Protein AF-A0A9E5IL00-F1 (afdb_monomer_lite)

Sequence (339 aa):
VYAMQPYGREWTTSGDLGTFPPVAPLLQLAKFFYPQDPRIGLVAGQSPEVSRLDNSVPELGLLQLLVPAELGADAKAGRRPEFPEKLPLSQYDPDRGVLYARSDRTPDALSLQFQARNDTTYPSHDHADRGAFTLSALGRSWSVPSLRETSSQYNSVITVDGVGQGYFATPARWIDVKEAADGVTATVDTKYCYDWRWMKSSFLATDDQLAREPFLEWVREPRDRLLARTPRDQWERDPSPAVRDYFEPWMAGDPRMWTAEDSWILRTPYNSVRKSFRSLAMVRGKHPFVVIADDIRKDDAERLYEWRMILPMEVEAHSIKGSDILLGPVGPKHATKGG

Secondary structure (DSSP, 8-state):
---B-TTSS-B---STTTTPPPPHHHHHHHHHH-TT-HHHHHHHHH-HHHHT--TT-S---HHHHHS-----TTGGG---PPPPTTS-SEEEETTTTEEEEES-SSTT--EEEEE------S--S--S-TTEEEEEETTEEEE---SS--SGGGSSSEEETTB-S-SS----EEEEEEEETTEEEEEEE-HHHHHEEEE-GGGG--HHHHHH-GGGGGGHHHHHHHHHHS-GGG-EE---HHHHHHHGGGTTS---BTTTTB-S-EEEE-S--SEEEEEEEEEPSSS-EEEEEEEEE--SS---EEE--PPPTTEEEEEEETTEEEEEEPPTTS-----

Structure (mmCIF, N/CA/C/O backbone):
data_AF-A0A9E5IL00-F1
#
_entry.id   AF-A0A9E5IL00-F1
#
loop_
_atom_site.group_PDB
_atom_site.id
_atom_site.type_symbol
_atom_site.label_atom_id
_atom_site.label_alt_id
_atom_site.label_comp_id
_atom_site.label_asym_id
_atom_site.label_entity_id
_atom_site.label_seq_id
_atom_site.pdbx_PDB_ins_code
_atom_site.Cartn_x
_atom_site.Cartn_y
_atom_site.Cartn_z
_atom_site.occupancy
_atom_site.B_iso_or_equiv
_atom_site.auth_seq_id
_atom_site.auth_comp_id
_atom_site.auth_asym_id
_atom_site.auth_atom_id
_atom_site.pdbx_PDB_model_num
ATOM 1 N N . VAL A 1 1 ? -13.771 7.344 0.090 1.00 51.41 1 VAL A N 1
ATOM 2 C CA . VAL A 1 1 ? -13.031 6.583 1.118 1.00 51.41 1 VAL A CA 1
ATOM 3 C C . VAL A 1 1 ? -12.708 7.491 2.305 1.00 51.41 1 VAL A C 1
ATOM 5 O O . VAL A 1 1 ? -12.177 8.574 2.081 1.00 51.41 1 VAL A O 1
ATOM 8 N N . TYR A 1 2 ? -13.066 7.096 3.535 1.00 62.06 2 TYR A N 1
ATOM 9 C CA . TYR A 1 2 ? -12.894 7.894 4.769 1.00 62.06 2 TYR A CA 1
ATOM 10 C C . TYR A 1 2 ? -11.580 7.550 5.459 1.00 62.06 2 TYR A C 1
ATOM 12 O O . TYR A 1 2 ? -11.560 6.821 6.444 1.00 62.06 2 TYR A O 1
ATOM 20 N N . ALA A 1 3 ? -10.475 8.056 4.921 1.00 65.19 3 ALA A N 1
ATOM 21 C CA . ALA A 1 3 ? -9.136 7.735 5.403 1.00 65.19 3 ALA A CA 1
ATOM 22 C C . ALA A 1 3 ? -8.709 8.603 6.601 1.00 65.19 3 ALA A C 1
ATOM 24 O O . ALA A 1 3 ? -7.628 9.189 6.613 1.00 65.19 3 ALA A O 1
ATOM 25 N N . MET A 1 4 ? -9.598 8.735 7.585 1.00 74.31 4 MET A N 1
ATOM 26 C CA . MET A 1 4 ? -9.383 9.570 8.764 1.00 74.31 4 MET A CA 1
ATOM 27 C C . MET A 1 4 ? -9.220 8.738 10.013 1.00 74.31 4 MET A C 1
ATOM 29 O O . MET A 1 4 ? -9.904 7.729 10.203 1.00 74.31 4 MET A O 1
ATOM 33 N N . GLN A 1 5 ? -8.352 9.223 10.890 1.00 77.00 5 GLN A N 1
ATOM 34 C CA . GLN A 1 5 ? -8.144 8.611 12.185 1.00 77.00 5 GLN A CA 1
ATOM 35 C C . GLN A 1 5 ? -9.391 8.738 13.071 1.00 77.00 5 GLN A C 1
ATOM 37 O O . GLN A 1 5 ? -10.107 9.742 12.999 1.00 77.00 5 GLN A O 1
ATOM 42 N N . PRO A 1 6 ? -9.691 7.736 13.921 1.00 73.56 6 PRO A N 1
ATOM 43 C CA . PRO A 1 6 ? -10.941 7.685 14.675 1.00 73.56 6 PRO A CA 1
ATOM 44 C C . PRO A 1 6 ? -11.104 8.868 15.638 1.00 73.56 6 PRO A C 1
ATOM 46 O O . PRO A 1 6 ? -12.223 9.339 15.832 1.00 73.56 6 PRO A O 1
ATOM 49 N N . TYR A 1 7 ? -9.994 9.390 16.162 1.00 72.94 7 TYR A N 1
ATOM 50 C CA . TYR A 1 7 ? -9.925 10.561 17.039 1.00 72.94 7 TYR A CA 1
ATOM 51 C C . TYR A 1 7 ? -9.898 11.909 16.290 1.00 72.94 7 TYR A C 1
ATOM 53 O O . TYR A 1 7 ? -9.918 12.964 16.931 1.00 72.94 7 TYR A O 1
ATOM 61 N N . GLY A 1 8 ? -9.920 11.878 14.953 1.00 72.25 8 GLY A N 1
ATOM 62 C CA . GLY A 1 8 ? -9.968 13.037 14.064 1.00 72.25 8 GLY A CA 1
ATOM 63 C C . GLY A 1 8 ? -8.635 13.773 13.906 1.00 72.25 8 GLY A C 1
ATOM 64 O O . GLY A 1 8 ? -7.640 13.437 14.540 1.00 72.25 8 GLY A O 1
ATOM 65 N N . ARG A 1 9 ? -8.636 14.809 13.050 1.00 67.75 9 ARG A N 1
ATOM 66 C CA . ARG A 1 9 ? -7.515 15.738 12.764 1.00 67.75 9 ARG A CA 1
ATOM 67 C C . ARG A 1 9 ? -6.276 15.137 12.102 1.00 67.75 9 ARG A C 1
ATOM 69 O O . ARG A 1 9 ? -5.432 15.890 11.627 1.00 67.75 9 ARG A O 1
ATOM 76 N N . GLU A 1 10 ? -6.191 13.820 12.020 1.00 74.00 10 GLU A N 1
ATOM 77 C CA . GLU A 1 10 ? -5.145 13.115 11.296 1.00 74.00 10 GLU A CA 1
ATOM 78 C C . GLU A 1 10 ? -5.737 12.360 10.110 1.00 74.00 10 GLU A C 1
ATOM 80 O O . GLU A 1 10 ? -6.785 11.709 10.197 1.00 74.00 10 GLU A O 1
ATOM 85 N N . TRP A 1 11 ? -5.041 12.478 8.984 1.00 75.00 11 TRP A N 1
ATOM 86 C CA . TRP A 1 11 ? -5.366 11.801 7.743 1.00 75.00 11 TRP A CA 1
ATOM 87 C C . TRP A 1 11 ? -4.363 10.689 7.491 1.00 75.00 11 TRP A C 1
ATOM 89 O O . TRP A 1 11 ? -3.204 10.766 7.901 1.00 75.00 11 TRP A O 1
ATOM 99 N N . THR A 1 12 ? -4.794 9.643 6.802 1.00 73.00 12 THR A N 1
ATOM 100 C CA . THR A 1 12 ? -3.911 8.536 6.455 1.00 73.00 12 THR A CA 1
ATOM 101 C C . THR A 1 12 ? -4.117 8.144 5.011 1.00 73.00 12 THR A C 1
ATOM 103 O O . THR A 1 12 ? -5.031 7.402 4.664 1.00 73.00 12 THR A O 1
ATOM 106 N N . THR A 1 13 ? -3.246 8.644 4.142 1.00 70.88 13 THR A N 1
ATOM 107 C CA . THR A 1 13 ? -3.098 8.113 2.794 1.00 70.88 13 THR A CA 1
ATOM 108 C C . THR A 1 13 ? -1.739 7.445 2.656 1.00 70.88 13 THR A C 1
ATOM 110 O O . THR A 1 13 ? -0.738 7.866 3.223 1.00 70.88 13 THR A O 1
ATOM 113 N N . SER A 1 14 ? -1.709 6.366 1.893 1.00 68.31 14 SER A N 1
ATOM 114 C CA . SER A 1 14 ? -0.476 5.889 1.283 1.00 68.31 14 SER A CA 1
ATOM 115 C C . SER A 1 14 ? -0.103 6.743 0.084 1.00 68.31 14 SER A C 1
ATOM 117 O O . SER A 1 14 ? -0.967 7.402 -0.511 1.00 68.31 14 SER A O 1
ATOM 119 N N . GLY A 1 15 ? 1.180 6.712 -0.269 1.00 71.38 15 GLY A N 1
ATOM 120 C CA . GLY A 1 15 ? 1.762 7.473 -1.369 1.00 71.38 15 GLY A CA 1
ATOM 121 C C . GLY A 1 15 ? 2.460 8.757 -0.920 1.00 71.38 15 GLY A C 1
ATOM 122 O O . GLY A 1 15 ? 2.570 9.054 0.270 1.00 71.38 15 GLY A O 1
ATOM 123 N N . ASP A 1 16 ? 2.939 9.545 -1.883 1.00 68.31 16 ASP A N 1
ATOM 124 C CA . ASP A 1 16 ? 3.846 10.686 -1.628 1.00 68.31 16 ASP A CA 1
ATOM 125 C C . ASP A 1 16 ? 3.249 11.819 -0.785 1.00 68.31 16 ASP A C 1
ATOM 127 O O . ASP A 1 16 ? 3.976 12.668 -0.252 1.00 68.31 16 ASP A O 1
ATOM 131 N N . LEU A 1 17 ? 1.923 11.834 -0.653 1.00 60.50 17 LEU A N 1
ATOM 132 C CA . LEU A 1 17 ? 1.200 12.801 0.162 1.00 60.50 17 LEU A CA 1
ATOM 133 C C . LEU A 1 17 ? 0.911 12.301 1.592 1.00 60.50 17 LEU A C 1
ATOM 135 O O . LEU A 1 17 ? 0.395 13.070 2.392 1.00 60.50 17 LEU A O 1
ATOM 139 N N . GLY A 1 18 ? 1.259 11.062 1.955 1.00 63.72 18 GLY A N 1
ATOM 140 C CA . GLY A 1 18 ? 1.251 10.568 3.342 1.00 63.72 18 GLY A CA 1
ATOM 141 C C . GLY A 1 18 ? 0.034 10.983 4.191 1.00 63.72 18 GLY A C 1
ATOM 142 O O . GLY A 1 18 ? -1.078 10.499 4.026 1.00 63.72 18 GLY A O 1
ATOM 143 N N . THR A 1 19 ? 0.220 11.891 5.146 1.00 64.25 19 THR A N 1
ATOM 144 C CA . THR A 1 19 ? -0.838 12.330 6.076 1.00 64.25 19 THR A CA 1
ATOM 145 C C . THR A 1 19 ? -1.521 13.645 5.676 1.00 64.25 19 THR A C 1
ATOM 147 O O . THR A 1 19 ? -2.214 14.246 6.498 1.00 64.25 19 THR A O 1
ATOM 150 N N . PHE A 1 20 ? -1.364 14.119 4.432 1.00 69.44 20 PHE A N 1
ATOM 151 C CA . PHE A 1 20 ? -2.004 15.362 3.989 1.00 69.44 20 PHE A CA 1
ATOM 152 C C . PHE A 1 20 ? -3.520 15.169 3.794 1.00 69.44 20 PHE A C 1
ATOM 154 O O . PHE A 1 20 ? -3.934 14.342 2.975 1.00 69.44 20 PHE A O 1
ATOM 161 N N . PRO A 1 21 ? -4.366 15.932 4.511 1.00 70.88 21 PRO A N 1
ATOM 162 C CA . PRO A 1 21 ? -5.808 15.896 4.313 1.00 70.88 21 PRO A CA 1
ATOM 163 C C . PRO A 1 21 ? -6.194 16.554 2.976 1.00 70.88 21 PRO A C 1
ATOM 165 O O . PRO A 1 21 ? -5.437 17.366 2.437 1.00 70.88 21 PRO A O 1
ATOM 168 N N . PRO A 1 22 ? -7.401 16.277 2.450 1.00 76.50 22 PRO A N 1
ATOM 169 C CA . PRO A 1 22 ? -7.956 17.051 1.349 1.00 76.50 22 PRO A CA 1
ATOM 170 C C . PRO A 1 22 ? -7.966 18.550 1.677 1.00 76.50 22 PRO A C 1
ATOM 172 O O . PRO A 1 22 ? -8.421 18.962 2.749 1.00 76.50 22 PRO A O 1
ATOM 175 N N . VAL A 1 23 ? -7.496 19.366 0.735 1.00 77.81 23 VAL A N 1
ATOM 176 C CA . VAL A 1 23 ? -7.478 20.828 0.876 1.00 77.81 23 VAL A CA 1
ATOM 177 C C . VAL A 1 23 ? -8.898 21.402 0.900 1.00 77.81 23 VAL A C 1
ATOM 179 O O . VAL A 1 23 ? -9.812 20.868 0.262 1.00 77.81 23 VAL A O 1
ATOM 182 N N . ALA A 1 24 ? -9.086 22.524 1.600 1.00 76.19 24 ALA A N 1
ATOM 183 C CA . ALA A 1 24 ? -10.395 23.157 1.774 1.00 76.19 24 ALA A CA 1
ATOM 184 C C . ALA A 1 24 ? -11.173 23.403 0.458 1.00 76.19 24 ALA A C 1
ATOM 186 O O . ALA A 1 24 ? -12.362 23.081 0.433 1.00 76.19 24 ALA A O 1
ATOM 187 N N . PRO A 1 25 ? -10.563 23.870 -0.657 1.00 78.38 25 PRO A N 1
ATOM 188 C CA . PRO A 1 25 ? -11.288 24.044 -1.921 1.00 78.38 25 PRO A CA 1
ATOM 189 C C . PRO A 1 25 ? -11.890 22.746 -2.479 1.00 78.38 25 PRO A C 1
ATOM 191 O O . PRO A 1 25 ? -13.009 22.749 -2.988 1.00 78.38 25 PRO A O 1
ATOM 194 N N . LEU A 1 26 ? -11.180 21.619 -2.351 1.00 81.31 26 LEU A N 1
ATOM 195 C CA . LEU A 1 26 ? -11.676 20.320 -2.811 1.00 81.31 26 LEU A CA 1
ATOM 196 C C . LEU A 1 26 ? -12.864 19.855 -1.960 1.00 81.31 26 LEU A C 1
ATOM 198 O O . LEU A 1 26 ? -13.850 19.343 -2.488 1.00 81.31 26 LEU A O 1
ATOM 202 N N . LEU A 1 27 ? -12.793 20.076 -0.646 1.00 81.38 27 LEU A N 1
ATOM 203 C CA . LEU A 1 27 ? -13.891 19.776 0.274 1.00 81.38 27 LEU A CA 1
ATOM 204 C C . LEU A 1 27 ? -15.106 20.673 0.033 1.00 81.38 27 LEU A C 1
ATOM 206 O O . LEU A 1 27 ? -16.234 20.194 0.122 1.00 81.38 27 LEU A O 1
ATOM 210 N N . GLN A 1 28 ? -14.889 21.939 -0.325 1.00 79.12 28 GLN A N 1
ATOM 211 C CA . GLN A 1 28 ? -15.951 22.874 -0.690 1.00 79.12 28 GLN A CA 1
ATOM 212 C C . GLN A 1 28 ? -16.687 22.420 -1.951 1.00 79.12 28 GLN A C 1
ATOM 214 O O . GLN A 1 28 ? -17.913 22.333 -1.943 1.00 79.12 28 GLN A O 1
ATOM 219 N N . LEU A 1 29 ? -15.945 22.051 -3.002 1.00 85.00 29 LEU A N 1
ATOM 220 C CA . LEU A 1 29 ? -16.514 21.479 -4.224 1.00 85.00 29 LEU A CA 1
ATOM 221 C C . LEU A 1 29 ? -17.317 20.211 -3.918 1.00 85.00 29 LEU A C 1
ATOM 223 O O . LEU A 1 29 ? -18.471 20.093 -4.328 1.00 85.00 29 LEU A O 1
ATOM 227 N N . ALA A 1 30 ? -16.740 19.285 -3.149 1.00 86.69 30 ALA A N 1
ATOM 228 C CA . ALA A 1 30 ? -17.426 18.060 -2.755 1.00 86.69 30 ALA A CA 1
ATOM 229 C C . ALA A 1 30 ? -18.726 18.365 -1.992 1.00 86.69 30 ALA A C 1
ATOM 231 O O . ALA A 1 30 ? -19.767 17.780 -2.284 1.00 86.69 30 ALA A O 1
ATOM 232 N N . LYS A 1 31 ? -18.695 19.315 -1.051 1.00 83.00 31 LYS A N 1
ATOM 233 C CA . LYS A 1 31 ? -19.867 19.711 -0.262 1.00 83.00 31 LYS A CA 1
ATOM 234 C C . LYS A 1 31 ? -20.925 20.428 -1.100 1.00 83.00 31 LYS A C 1
ATOM 236 O O . LYS A 1 31 ? -22.106 20.255 -0.829 1.00 83.00 31 LYS A O 1
ATOM 241 N N . PHE A 1 32 ? -20.531 21.184 -2.119 1.00 86.00 32 PHE A N 1
ATOM 242 C CA . PHE A 1 32 ? -21.462 21.835 -3.037 1.00 86.00 32 PHE A CA 1
ATOM 243 C C . PHE A 1 32 ? -22.230 20.831 -3.900 1.00 86.00 32 PHE A C 1
ATOM 245 O O . PHE A 1 32 ? -23.452 20.910 -3.991 1.00 86.00 32 PHE A O 1
ATOM 252 N N . PHE A 1 33 ? -21.532 19.864 -4.504 1.00 89.12 33 PHE A N 1
ATOM 253 C CA . PHE A 1 33 ? -22.171 18.855 -5.358 1.00 89.12 33 PHE A CA 1
ATOM 254 C C . PHE A 1 33 ? -22.916 17.778 -4.561 1.00 89.12 33 PHE A C 1
ATOM 256 O O . PHE A 1 33 ? -23.906 17.230 -5.041 1.00 89.12 33 PHE A O 1
ATOM 263 N N . TYR A 1 34 ? -22.472 17.491 -3.336 1.00 87.88 34 TYR A N 1
ATOM 264 C CA . TYR A 1 34 ? -23.020 16.423 -2.498 1.00 87.88 34 TYR A CA 1
ATOM 265 C C . TYR A 1 34 ? -23.297 16.908 -1.062 1.00 87.88 34 TYR A C 1
ATOM 267 O O . TYR A 1 34 ? -22.744 16.380 -0.090 1.00 87.88 34 TYR A O 1
ATOM 275 N N . PRO A 1 35 ? -24.179 17.908 -0.881 1.00 84.25 35 PRO A N 1
ATOM 276 C CA . PRO A 1 35 ? -24.361 18.588 0.403 1.00 84.25 35 PRO A CA 1
ATOM 277 C C . PRO A 1 35 ? -24.896 17.677 1.506 1.00 84.25 35 PRO A C 1
ATOM 279 O O . PRO A 1 35 ? -24.581 17.885 2.679 1.00 84.25 35 PRO A O 1
ATOM 282 N N . GLN A 1 36 ? -25.660 16.651 1.134 1.00 84.62 36 GLN A N 1
ATOM 283 C CA . GLN A 1 36 ? -26.305 15.723 2.062 1.00 84.62 36 GLN A CA 1
ATOM 284 C C . GLN A 1 36 ? -25.526 14.424 2.270 1.00 84.62 36 GLN A C 1
ATOM 286 O O . GLN A 1 36 ? -25.995 13.546 2.992 1.00 84.62 36 GLN A O 1
ATOM 291 N N . ASP A 1 37 ? -24.354 14.271 1.649 1.00 84.88 37 ASP A N 1
ATOM 292 C CA . ASP A 1 37 ? -23.572 13.057 1.830 1.00 84.88 37 ASP A CA 1
ATOM 293 C C . ASP A 1 37 ? -22.876 13.078 3.211 1.00 84.88 37 ASP A C 1
ATOM 295 O O . ASP A 1 37 ? -21.950 13.878 3.419 1.00 84.88 37 ASP A O 1
ATOM 299 N N . PRO A 1 38 ? -23.274 12.212 4.172 1.00 80.25 38 PRO A N 1
ATOM 300 C CA . PRO A 1 38 ? -22.709 12.201 5.529 1.00 80.25 38 PRO A CA 1
ATOM 301 C C . PRO A 1 38 ? -21.199 11.945 5.537 1.00 80.25 38 PRO A C 1
ATOM 303 O O . PRO A 1 38 ? -20.491 12.303 6.470 1.00 80.25 38 PRO A O 1
ATOM 306 N N . ARG A 1 39 ? -20.703 11.352 4.461 1.00 81.19 39 ARG A N 1
ATOM 307 C CA . ARG A 1 39 ? -19.311 11.017 4.197 1.00 81.19 39 ARG A CA 1
ATOM 308 C C . ARG A 1 39 ? -18.455 12.256 3.971 1.00 81.19 39 ARG A C 1
ATOM 310 O O . ARG A 1 39 ? -17.376 12.390 4.540 1.00 81.19 39 ARG A O 1
ATOM 317 N N . ILE A 1 40 ? -18.964 13.175 3.157 1.00 82.38 40 ILE A N 1
ATOM 318 C CA . ILE A 1 40 ? -18.317 14.456 2.875 1.00 82.38 40 ILE A CA 1
ATOM 319 C C . ILE A 1 40 ? -18.438 15.365 4.093 1.00 82.38 40 ILE A C 1
ATOM 321 O O . ILE A 1 40 ? -17.467 16.026 4.447 1.00 82.38 40 ILE A O 1
ATOM 325 N N . GLY A 1 41 ? -19.585 15.333 4.784 1.00 78.94 41 GLY A N 1
ATOM 326 C CA . GLY A 1 41 ? -19.752 16.001 6.077 1.00 78.94 41 GLY A CA 1
ATOM 327 C C . GLY A 1 41 ? -18.712 15.553 7.107 1.00 78.94 41 GLY A C 1
ATOM 328 O O . GLY A 1 41 ? -18.040 16.397 7.691 1.00 78.94 41 GLY A O 1
ATOM 329 N N . LEU A 1 42 ? -18.518 14.239 7.261 1.00 79.69 42 LEU A N 1
ATOM 330 C CA . LEU A 1 42 ? -17.519 13.664 8.161 1.00 79.69 42 LEU A CA 1
ATOM 331 C C . LEU A 1 42 ? -16.102 14.148 7.815 1.00 79.69 42 LEU A C 1
ATOM 333 O O . LEU A 1 42 ? -15.411 14.667 8.689 1.00 79.69 42 LEU A O 1
ATOM 337 N N . VAL A 1 43 ? -15.684 14.028 6.548 1.00 80.81 43 VAL A N 1
ATOM 338 C CA . VAL A 1 43 ? -14.340 14.449 6.103 1.00 80.81 43 VAL A CA 1
ATOM 339 C C . VAL A 1 43 ? -14.118 15.949 6.282 1.00 80.81 43 VAL A C 1
ATOM 341 O O . VAL A 1 43 ? -13.087 16.359 6.811 1.00 80.81 43 VAL A O 1
ATOM 344 N N . ALA A 1 44 ? -15.081 16.776 5.875 1.00 78.00 44 ALA A N 1
ATOM 345 C CA . ALA A 1 44 ? -14.982 18.222 6.029 1.00 78.00 44 ALA A CA 1
ATOM 346 C C . ALA A 1 44 ? -14.946 18.637 7.506 1.00 78.00 44 ALA A C 1
ATOM 348 O O . ALA A 1 44 ? -14.146 19.490 7.878 1.00 78.00 44 ALA A O 1
ATOM 349 N N . GLY A 1 45 ? -15.761 17.998 8.352 1.00 74.50 45 GLY A N 1
ATOM 350 C CA . GLY A 1 45 ? -15.840 18.270 9.788 1.00 74.50 45 GLY A CA 1
ATOM 351 C C . GLY A 1 45 ? -14.553 17.963 10.558 1.00 74.50 45 GLY A C 1
ATOM 352 O O . GLY A 1 45 ? -14.294 18.573 11.590 1.00 74.50 45 GLY A O 1
ATOM 353 N N . GLN A 1 46 ? -13.738 17.033 10.061 1.00 73.94 46 GLN A N 1
ATOM 354 C CA . GLN A 1 46 ? -12.488 16.617 10.702 1.00 73.94 46 GLN A CA 1
ATOM 355 C C . GLN A 1 46 ? -11.229 17.205 10.056 1.00 73.94 46 GLN A C 1
ATOM 357 O O . GLN A 1 46 ? -10.138 17.020 10.598 1.00 73.94 46 GLN A O 1
ATOM 362 N N . SER A 1 47 ? -11.354 17.900 8.922 1.00 75.56 47 SER A N 1
ATOM 363 C CA . SER A 1 47 ? -10.203 18.470 8.228 1.00 75.56 47 SER A CA 1
ATOM 364 C C . SER A 1 47 ? -9.577 19.608 9.053 1.00 75.56 47 SER A C 1
ATOM 366 O O . SER A 1 47 ? -10.259 20.595 9.362 1.00 75.56 47 SER A O 1
ATOM 368 N N . PRO A 1 48 ? -8.273 19.524 9.390 1.00 70.38 48 PRO A N 1
ATOM 369 C CA . PRO A 1 48 ? -7.549 20.623 10.026 1.00 70.38 48 PRO A CA 1
ATOM 370 C C . PRO A 1 48 ? -7.604 21.910 9.200 1.00 70.38 48 PRO A C 1
ATOM 372 O O . PRO A 1 48 ? -7.700 22.993 9.768 1.00 70.38 48 PRO A O 1
ATOM 375 N N . GLU A 1 49 ? -7.606 21.789 7.870 1.00 71.12 49 GLU A N 1
ATOM 376 C CA . GLU A 1 49 ? -7.696 22.927 6.952 1.00 71.12 49 GLU A CA 1
ATOM 377 C C . GLU A 1 49 ? -9.033 23.655 7.093 1.00 71.12 49 GLU A C 1
ATOM 379 O O . GLU A 1 49 ? -9.057 24.877 7.161 1.00 71.12 49 GLU A O 1
ATOM 384 N N . VAL A 1 50 ? -10.141 22.917 7.234 1.00 70.25 50 VAL A N 1
ATOM 385 C CA . VAL A 1 50 ? -11.471 23.505 7.471 1.00 70.25 50 VAL A CA 1
ATOM 386 C C . VAL A 1 50 ? -11.558 24.146 8.856 1.00 70.25 50 VAL A C 1
ATOM 388 O O . VAL A 1 50 ? -12.145 25.212 9.003 1.00 70.25 50 VAL A O 1
ATOM 391 N N . SER A 1 51 ? -10.933 23.537 9.866 1.00 63.44 51 SER A N 1
ATOM 392 C CA . SER A 1 51 ? -10.908 24.076 11.236 1.00 63.44 51 SER A CA 1
ATOM 393 C C . SER A 1 51 ? -10.108 25.383 11.348 1.00 63.44 51 SER A C 1
ATOM 395 O O . SER A 1 51 ? -10.331 26.159 12.273 1.00 63.44 51 SER A O 1
ATOM 397 N N . ARG A 1 52 ? -9.175 25.621 10.415 1.00 62.50 52 ARG A N 1
ATOM 398 C CA . ARG A 1 52 ? -8.359 26.842 10.304 1.00 62.50 52 ARG A CA 1
ATOM 399 C C . ARG A 1 52 ? -9.011 27.946 9.474 1.00 62.50 52 ARG A C 1
ATOM 401 O O . ARG A 1 52 ? -8.478 29.053 9.453 1.00 62.50 52 ARG A O 1
ATOM 408 N N . LEU A 1 53 ? -10.137 27.672 8.810 1.00 62.94 53 LEU A N 1
ATOM 409 C CA . LEU A 1 53 ? -10.945 28.694 8.144 1.00 62.94 53 LEU A CA 1
ATOM 410 C C . LEU A 1 53 ? -11.654 29.540 9.211 1.00 62.94 53 LEU A C 1
ATOM 412 O O . LEU A 1 53 ? -12.860 29.420 9.441 1.00 62.94 53 LEU A O 1
ATOM 416 N N . ASP A 1 54 ? -10.894 30.391 9.896 1.00 52.50 54 ASP A N 1
ATOM 417 C CA . ASP A 1 54 ? -11.478 31.564 10.529 1.00 52.50 54 ASP A CA 1
ATOM 418 C C . ASP A 1 54 ? -12.071 32.448 9.419 1.00 52.50 54 ASP A C 1
ATOM 420 O O . ASP A 1 54 ? -11.632 32.395 8.265 1.00 52.50 54 ASP A O 1
ATOM 424 N N . ASN A 1 55 ? -13.074 33.266 9.732 1.00 47.84 55 ASN A N 1
ATOM 425 C CA . ASN A 1 55 ? -13.775 34.128 8.765 1.00 47.84 55 ASN A CA 1
ATOM 426 C C . ASN A 1 55 ? -12.870 35.246 8.170 1.00 47.84 55 ASN A C 1
ATOM 428 O O . ASN A 1 55 ? -13.370 36.259 7.683 1.00 47.84 55 ASN A O 1
ATOM 432 N N . SER A 1 56 ? -11.546 35.091 8.232 1.00 43.97 56 SER A N 1
ATOM 433 C CA . SER A 1 56 ? -10.513 36.072 7.916 1.00 43.97 56 SER A CA 1
ATOM 434 C C . SER A 1 56 ? -9.398 35.513 7.018 1.00 43.97 56 SER A C 1
ATOM 436 O O . SER A 1 56 ? -8.240 35.892 7.186 1.00 43.97 56 SER A O 1
ATOM 438 N N . VAL A 1 57 ? -9.698 34.611 6.076 1.00 49.06 57 VAL A N 1
ATOM 439 C CA . VAL A 1 57 ? -8.727 34.259 5.022 1.00 49.06 57 VAL A CA 1
ATOM 440 C C . VAL A 1 57 ? -8.733 35.383 3.971 1.00 49.06 57 VAL A C 1
ATOM 442 O O . VAL A 1 57 ? -9.761 35.565 3.317 1.00 49.06 57 VAL A O 1
ATOM 445 N N . PRO A 1 58 ? -7.642 36.156 3.782 1.00 43.44 58 PRO A N 1
ATOM 446 C CA . PRO A 1 58 ? -7.634 37.309 2.871 1.00 43.44 58 PRO A CA 1
ATOM 447 C C . PRO A 1 58 ? -7.634 36.925 1.386 1.00 43.44 58 PRO A C 1
ATOM 449 O O . PRO A 1 58 ? -7.808 37.783 0.528 1.00 43.44 58 PRO A O 1
ATOM 452 N N . GLU A 1 59 ? -7.454 35.644 1.070 1.00 48.84 59 GLU A N 1
ATOM 453 C CA . GLU A 1 59 ? -7.377 35.138 -0.298 1.00 48.84 59 GLU A CA 1
ATOM 454 C C . GLU A 1 59 ? -8.349 33.971 -0.467 1.00 48.84 59 GLU A C 1
ATOM 456 O O . GLU A 1 59 ? -7.961 32.808 -0.576 1.00 48.84 59 GLU A O 1
ATOM 461 N N . LEU A 1 60 ? -9.650 34.279 -0.474 1.00 55.97 60 LEU A N 1
ATOM 462 C CA . LEU A 1 60 ? -10.617 33.351 -1.047 1.00 55.97 60 LEU A CA 1
ATOM 463 C C . LEU A 1 60 ? -10.253 33.170 -2.523 1.00 55.97 60 LEU A C 1
ATOM 465 O O . LEU A 1 60 ? -10.424 34.085 -3.331 1.00 55.97 60 LEU A O 1
ATOM 469 N N . GLY A 1 61 ? -9.729 31.999 -2.884 1.00 63.06 61 GLY A N 1
ATOM 470 C CA . GLY A 1 61 ? -9.506 31.665 -4.288 1.00 63.06 61 GLY A CA 1
ATOM 471 C C . GLY A 1 61 ? -10.821 31.790 -5.066 1.00 63.06 61 GLY A C 1
ATOM 472 O O . GLY A 1 61 ? -11.888 31.511 -4.521 1.00 63.06 61 GLY A O 1
ATOM 473 N N . LEU A 1 62 ? -10.767 32.179 -6.345 1.00 64.56 62 LEU A N 1
ATOM 474 C CA . LEU A 1 62 ? -11.951 32.407 -7.195 1.00 64.56 62 LEU A CA 1
ATOM 475 C C . LEU A 1 62 ? -12.992 31.270 -7.111 1.00 64.56 62 LEU A C 1
ATOM 477 O O . LEU A 1 62 ? -14.195 31.513 -7.087 1.00 64.56 62 LEU A O 1
ATOM 481 N N . LEU A 1 63 ? -12.526 30.025 -6.996 1.00 65.00 63 LEU A N 1
ATOM 482 C CA . LEU A 1 63 ? -13.359 28.836 -6.798 1.00 65.00 63 LEU A CA 1
ATOM 483 C C . LEU A 1 63 ? -14.254 28.906 -5.549 1.00 65.00 63 LEU A C 1
ATOM 485 O O . LEU A 1 63 ? -15.402 28.480 -5.601 1.00 65.00 63 LEU A O 1
ATOM 489 N N . GLN A 1 64 ? -13.761 29.466 -4.446 1.00 65.56 64 GLN A N 1
ATOM 490 C CA . GLN A 1 64 ? -14.503 29.568 -3.188 1.00 65.56 64 GLN A CA 1
ATOM 491 C C . GLN A 1 64 ? -15.602 30.636 -3.251 1.00 65.56 64 GLN A C 1
ATOM 493 O O . GLN A 1 64 ? -16.621 30.496 -2.578 1.00 65.56 64 GLN A O 1
ATOM 498 N N . LEU A 1 65 ? -15.413 31.668 -4.085 1.00 65.75 65 LEU A N 1
ATOM 499 C CA . LEU A 1 65 ? -16.411 32.706 -4.365 1.00 65.75 65 LEU A CA 1
ATOM 500 C C . LEU A 1 65 ? -17.518 32.206 -5.301 1.00 65.75 65 LEU A C 1
ATOM 502 O O . LEU A 1 65 ? -18.675 32.587 -5.147 1.00 65.75 65 LEU A O 1
ATOM 506 N N . LEU A 1 66 ? -17.168 31.359 -6.272 1.00 71.00 66 LEU A N 1
ATOM 507 C CA . LEU A 1 66 ? -18.113 30.829 -7.260 1.00 71.00 66 LEU A CA 1
ATOM 508 C C . LEU A 1 66 ? -18.917 29.631 -6.743 1.00 71.00 66 LEU A C 1
ATOM 510 O O . LEU A 1 66 ? -20.010 29.370 -7.241 1.00 71.00 66 LEU A O 1
ATOM 514 N N . VAL A 1 67 ? -18.387 28.903 -5.758 1.00 76.69 67 VAL A N 1
ATOM 515 C CA . VAL A 1 67 ? -18.974 27.658 -5.251 1.00 76.69 67 VAL A CA 1
ATOM 516 C C . VAL A 1 67 ? -19.177 27.747 -3.733 1.00 76.69 67 VAL A C 1
ATOM 518 O O . VAL A 1 67 ? -18.436 27.125 -2.968 1.00 76.69 67 VAL A O 1
ATOM 521 N N . PRO A 1 68 ? -20.150 28.537 -3.244 1.00 69.75 68 PRO A N 1
ATOM 522 C CA . PRO A 1 68 ? -20.383 28.669 -1.812 1.00 69.75 68 PRO A CA 1
ATOM 523 C C . PRO A 1 68 ? -20.940 27.357 -1.246 1.00 69.75 68 PRO A C 1
ATOM 525 O O . PRO A 1 68 ? -21.982 26.869 -1.680 1.00 69.75 68 PRO A O 1
ATOM 528 N N . ALA A 1 69 ? -20.257 26.792 -0.253 1.00 72.81 69 ALA A N 1
ATOM 529 C CA . ALA A 1 69 ? -20.741 25.644 0.502 1.00 72.81 69 ALA A CA 1
ATOM 530 C C . ALA A 1 69 ? -20.387 25.825 1.976 1.00 72.81 69 ALA A C 1
ATOM 532 O O . ALA A 1 69 ? -19.281 26.254 2.309 1.00 72.81 69 ALA A O 1
ATOM 533 N N . GLU A 1 70 ? -21.324 25.497 2.863 1.00 69.94 70 GLU A N 1
ATOM 534 C CA . GLU A 1 70 ? -21.085 25.575 4.298 1.00 69.94 70 GLU A CA 1
ATOM 535 C C . GLU A 1 70 ? -20.123 24.460 4.726 1.00 69.94 70 GLU A C 1
ATOM 537 O O . GLU A 1 70 ? -20.472 23.276 4.792 1.00 69.94 70 GLU A O 1
ATOM 542 N N . LEU A 1 71 ? -18.882 24.856 5.000 1.00 67.88 71 LEU A N 1
ATOM 543 C CA . LEU A 1 71 ? -17.875 24.004 5.605 1.00 67.88 71 LEU A CA 1
ATOM 544 C C . LEU A 1 71 ? -17.955 24.156 7.130 1.00 67.88 71 LEU A C 1
ATOM 546 O O . LEU A 1 71 ? -17.448 25.115 7.702 1.00 67.88 71 LEU A O 1
ATOM 550 N N . GLY A 1 72 ? -18.580 23.182 7.793 1.00 56.44 72 GLY A N 1
ATOM 551 C CA . GLY A 1 72 ? -18.276 22.894 9.193 1.00 56.44 72 GLY A CA 1
ATOM 552 C C . GLY A 1 72 ? -18.952 23.750 10.269 1.00 56.44 72 GLY A C 1
ATOM 553 O O . GLY A 1 72 ? -18.255 24.222 11.167 1.00 56.44 72 GLY A O 1
ATOM 554 N N . ALA A 1 73 ? -20.289 23.803 10.308 1.00 57.38 73 ALA A N 1
ATOM 555 C CA . ALA A 1 73 ? -20.988 24.074 11.575 1.00 57.38 73 ALA A CA 1
ATOM 556 C C . ALA A 1 73 ? -20.459 23.161 12.712 1.00 57.38 73 ALA A C 1
ATOM 558 O O . ALA A 1 73 ? -20.249 23.613 13.835 1.00 57.38 73 ALA A O 1
ATOM 559 N N . ASP A 1 74 ? -20.123 21.907 12.380 1.00 51.59 74 ASP A N 1
ATOM 560 C CA . ASP A 1 74 ? -19.561 20.923 13.314 1.00 51.59 74 ASP A CA 1
ATOM 561 C C . ASP A 1 74 ? -18.042 21.073 13.558 1.00 51.59 74 ASP A C 1
ATOM 563 O O . ASP A 1 74 ? -17.569 20.793 14.659 1.00 51.59 74 ASP A O 1
ATOM 567 N N . ALA A 1 75 ? -17.267 21.550 12.570 1.00 53.44 75 ALA A N 1
ATOM 568 C CA . ALA A 1 75 ? -15.804 21.698 12.676 1.00 53.44 75 ALA A CA 1
ATOM 569 C C . ALA A 1 75 ? -15.399 22.820 13.648 1.00 53.44 75 ALA A C 1
ATOM 571 O O . ALA A 1 75 ? -14.428 22.697 14.397 1.00 53.44 75 ALA A O 1
ATOM 572 N N . LYS A 1 76 ? -16.180 23.910 13.674 1.00 52.41 76 LYS A N 1
ATOM 573 C CA . LYS A 1 76 ? -15.918 25.099 14.503 1.00 52.41 76 LYS A CA 1
ATOM 574 C C . LYS A 1 76 ? -16.118 24.857 16.007 1.00 52.41 76 LYS A C 1
ATOM 576 O O . LYS A 1 76 ? -15.622 25.631 16.818 1.00 52.41 76 LYS A O 1
ATOM 581 N N . ALA A 1 77 ? -16.801 23.780 16.403 1.00 50.44 77 ALA A N 1
ATOM 582 C CA . ALA A 1 77 ? -17.156 23.519 17.800 1.00 50.44 77 ALA A CA 1
ATOM 583 C C . ALA A 1 77 ? -16.059 22.818 18.628 1.00 50.44 77 ALA A C 1
ATOM 585 O O . ALA A 1 77 ? -16.279 22.534 19.805 1.00 50.44 77 ALA A O 1
ATOM 586 N N . GLY A 1 78 ? -14.909 22.463 18.036 1.00 53.47 78 GLY A N 1
ATOM 587 C CA . GLY A 1 78 ? -13.825 21.754 18.736 1.00 53.47 78 GLY A CA 1
ATOM 588 C C . GLY A 1 78 ? -14.195 20.353 19.255 1.00 53.47 78 GLY A C 1
ATOM 589 O O . GLY A 1 78 ? -13.371 19.700 19.898 1.00 53.47 78 GLY A O 1
ATOM 590 N N . ARG A 1 79 ? -15.414 19.874 18.974 1.00 56.97 79 ARG A N 1
ATOM 591 C CA . ARG A 1 79 ? -15.894 18.533 19.316 1.00 56.97 79 ARG A CA 1
ATOM 592 C C . ARG A 1 79 ? -15.219 17.511 18.407 1.00 56.97 79 ARG A C 1
ATOM 594 O O . ARG A 1 79 ? -15.067 17.757 17.216 1.00 56.97 79 ARG A O 1
ATOM 601 N N . ARG A 1 80 ? -14.835 16.355 18.957 1.00 62.38 80 ARG A N 1
ATOM 602 C CA . ARG A 1 80 ? -14.483 15.183 18.141 1.00 62.38 80 ARG A CA 1
ATOM 603 C C . ARG A 1 80 ? -15.785 14.707 17.483 1.00 62.38 80 ARG A C 1
ATOM 605 O O . ARG A 1 80 ? -16.675 14.300 18.228 1.00 62.38 80 ARG A O 1
ATOM 612 N N . PRO A 1 81 ? -15.960 14.816 16.155 1.00 59.53 81 PRO A N 1
ATOM 613 C CA . PRO A 1 81 ? -17.224 14.439 15.542 1.00 59.53 81 PRO A CA 1
ATOM 614 C C . PRO A 1 81 ? -17.388 12.922 15.624 1.00 59.53 81 PRO A C 1
ATOM 616 O O . PRO A 1 81 ? -16.466 12.166 15.306 1.00 59.53 81 PRO A O 1
ATOM 619 N N . GLU A 1 82 ? -18.557 12.492 16.089 1.00 69.69 82 GLU A N 1
ATOM 620 C CA . GLU A 1 82 ? -18.916 11.081 16.178 1.00 69.69 82 GLU A CA 1
ATOM 621 C C . GLU A 1 82 ? -18.993 10.467 14.778 1.00 69.69 82 GLU A C 1
ATOM 623 O O . GLU A 1 82 ? -19.384 11.122 13.806 1.00 69.69 82 GLU A O 1
ATOM 628 N N . PHE A 1 83 ? -18.609 9.195 14.655 1.00 80.69 83 PHE A N 1
ATOM 629 C CA . PHE A 1 83 ? -18.754 8.499 13.384 1.00 80.69 83 PHE A CA 1
ATOM 630 C C . PHE A 1 83 ? -20.253 8.305 13.081 1.00 80.69 83 PHE A C 1
ATOM 632 O O . PHE A 1 83 ? -20.953 7.728 13.916 1.00 80.69 83 PHE A O 1
ATOM 639 N N . PRO A 1 84 ? -20.767 8.752 11.918 1.00 81.19 84 PRO A N 1
ATOM 640 C CA . PRO A 1 84 ? -22.200 8.740 11.647 1.00 81.19 84 PRO A CA 1
ATOM 641 C C . PRO A 1 84 ? -22.807 7.336 11.755 1.00 81.19 84 PRO A C 1
ATOM 643 O O . PRO A 1 84 ? -22.272 6.376 11.199 1.00 81.19 84 PRO A O 1
ATOM 646 N N . GLU A 1 85 ? -23.971 7.216 12.401 1.00 84.62 85 GLU A N 1
ATOM 647 C CA . GLU A 1 85 ? -24.661 5.927 12.587 1.00 84.62 85 GLU A CA 1
ATOM 648 C C . GLU A 1 85 ? -24.901 5.184 11.268 1.00 84.62 85 GLU A C 1
ATOM 650 O O . GLU A 1 85 ? -24.717 3.969 11.190 1.00 84.62 85 GLU A O 1
ATOM 655 N N . LYS A 1 86 ? -25.246 5.943 10.221 1.00 85.62 86 LYS A N 1
ATOM 656 C CA . LYS A 1 86 ? -25.556 5.441 8.877 1.00 85.62 86 LYS A CA 1
ATOM 657 C C . LYS A 1 86 ? -24.344 4.890 8.125 1.00 85.62 86 LYS A C 1
ATOM 659 O O . LYS A 1 86 ? -24.535 4.260 7.089 1.00 85.62 86 LYS A O 1
ATOM 664 N N . LEU A 1 87 ? -23.119 5.154 8.585 1.00 86.50 87 LEU A N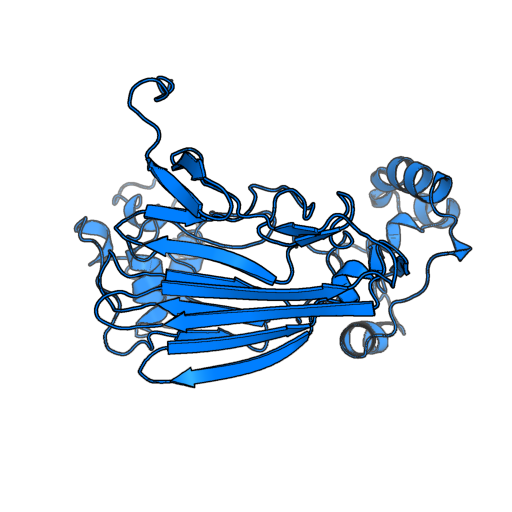 1
ATOM 665 C CA . LEU A 1 87 ? -21.924 4.622 7.942 1.00 86.50 87 LEU A CA 1
ATOM 666 C C . LEU A 1 87 ? -21.572 3.240 8.507 1.00 86.50 87 LEU A C 1
ATOM 668 O O . LEU A 1 87 ? -21.663 3.026 9.724 1.00 86.50 87 LEU A O 1
ATOM 672 N N . PRO A 1 88 ? -21.176 2.294 7.637 1.00 91.19 88 PRO A N 1
ATOM 673 C CA . PRO A 1 88 ? -20.735 0.983 8.076 1.00 91.19 88 PRO A CA 1
ATOM 674 C C . PRO A 1 88 ? -19.403 1.095 8.823 1.00 91.19 88 PRO A C 1
ATOM 676 O O . PRO A 1 88 ? -18.601 1.998 8.582 1.00 91.19 88 PRO A O 1
ATOM 679 N N . LEU A 1 89 ? -19.161 0.156 9.737 1.00 92.88 89 LEU A N 1
ATOM 680 C CA . LEU A 1 89 ? -17.897 0.079 10.474 1.00 92.88 89 LEU A CA 1
ATOM 681 C C . LEU A 1 89 ? -16.744 -0.450 9.614 1.00 92.88 89 LEU A C 1
ATOM 683 O O . LEU A 1 89 ? -15.595 -0.332 10.023 1.00 92.88 89 LEU A O 1
ATOM 687 N N . SER A 1 90 ? -17.035 -1.034 8.454 1.00 93.94 90 SER A N 1
ATOM 688 C CA . SER A 1 90 ? -16.045 -1.446 7.466 1.00 93.94 90 SER A CA 1
ATOM 689 C C . SER A 1 90 ? -16.438 -0.958 6.081 1.00 93.94 90 SER A C 1
ATOM 691 O O . SER A 1 90 ? -17.615 -0.758 5.790 1.00 93.94 90 SER A O 1
ATOM 693 N N . GLN A 1 91 ? -15.432 -0.699 5.257 1.00 91.81 91 GLN A N 1
ATOM 694 C CA . GLN A 1 91 ? -15.606 -0.362 3.857 1.00 91.81 91 GLN A CA 1
ATOM 695 C C . GLN A 1 91 ? -14.412 -0.888 3.072 1.00 91.81 91 GLN A C 1
ATOM 697 O O . GLN A 1 91 ? -13.274 -0.479 3.315 1.00 91.81 91 GLN A O 1
ATOM 702 N N . TYR A 1 92 ? -14.691 -1.736 2.091 1.00 94.44 92 TYR A N 1
ATOM 703 C CA . TYR A 1 92 ? -13.736 -2.136 1.069 1.00 94.44 92 TYR A CA 1
ATOM 704 C C . TYR A 1 92 ? -13.983 -1.355 -0.226 1.00 94.44 92 TYR A C 1
ATOM 706 O O . TYR A 1 92 ? -15.116 -1.255 -0.696 1.00 94.44 92 TYR A O 1
ATOM 714 N N . ASP A 1 93 ? -12.919 -0.778 -0.775 1.00 93.38 93 ASP A N 1
ATOM 715 C CA . ASP A 1 93 ? -12.878 -0.185 -2.108 1.00 93.38 93 ASP A CA 1
ATOM 716 C C . ASP A 1 93 ? -12.204 -1.191 -3.060 1.00 93.38 93 ASP A C 1
ATOM 718 O O . ASP A 1 93 ? -10.977 -1.339 -2.997 1.00 93.38 93 ASP A O 1
ATOM 722 N N . 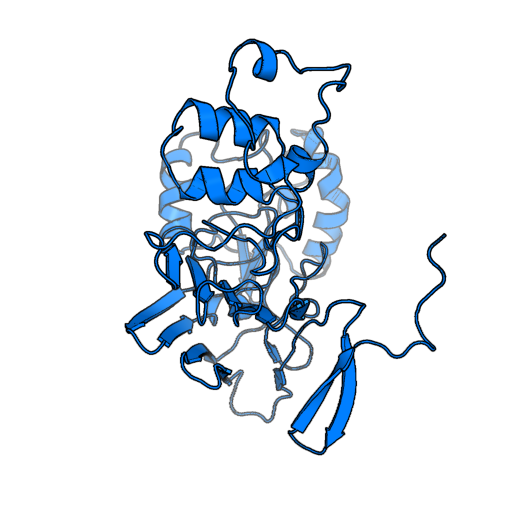PRO A 1 94 ? -12.976 -1.924 -3.889 1.00 94.00 94 PRO A N 1
ATOM 723 C CA . PRO A 1 94 ? -12.431 -2.933 -4.793 1.00 94.00 94 PRO A CA 1
ATOM 724 C C . PRO A 1 94 ? -11.693 -2.336 -5.988 1.00 94.00 94 PRO A C 1
ATOM 726 O O . PRO A 1 94 ? -10.815 -3.005 -6.532 1.00 94.00 94 PRO A O 1
ATOM 729 N N . ASP A 1 95 ? -12.024 -1.102 -6.375 1.00 91.50 95 ASP A N 1
ATOM 730 C CA . ASP A 1 95 ? -11.390 -0.435 -7.507 1.00 91.50 95 ASP A CA 1
ATOM 731 C C . ASP A 1 95 ? -9.973 -0.034 -7.121 1.00 91.50 95 ASP A C 1
ATOM 733 O O . ASP A 1 95 ? -9.038 -0.335 -7.849 1.00 91.50 95 ASP A O 1
ATOM 737 N N . ARG A 1 96 ? -9.803 0.588 -5.945 1.00 90.12 96 ARG A N 1
ATOM 738 C CA . ARG A 1 96 ? -8.482 1.006 -5.452 1.00 90.12 96 ARG A CA 1
ATOM 739 C C . ARG A 1 96 ? -7.728 -0.102 -4.720 1.00 90.12 96 ARG A C 1
ATOM 741 O O . ARG A 1 96 ? -6.509 -0.025 -4.594 1.00 90.12 96 ARG A O 1
ATOM 748 N N . GLY A 1 97 ? -8.424 -1.085 -4.157 1.00 94.31 97 GLY A N 1
ATOM 749 C CA . GLY A 1 97 ? -7.819 -2.146 -3.354 1.00 94.31 97 GLY A CA 1
ATOM 750 C C . GLY A 1 97 ? -7.407 -1.662 -1.964 1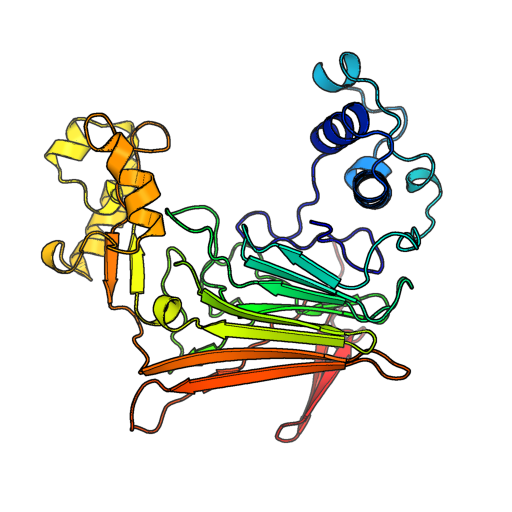.00 94.31 97 GLY A C 1
ATOM 751 O O . GLY A 1 97 ? -6.251 -1.827 -1.555 1.00 94.31 97 GLY A O 1
ATOM 752 N N . VAL A 1 98 ? -8.343 -1.043 -1.237 1.00 93.19 98 VAL A N 1
ATOM 753 C CA . VAL A 1 98 ? -8.129 -0.552 0.136 1.00 93.19 98 VAL A CA 1
ATOM 754 C C . VAL A 1 98 ? -9.310 -0.920 1.031 1.00 93.19 98 VAL A C 1
ATOM 756 O O . VAL A 1 98 ? -10.465 -0.705 0.675 1.00 93.19 98 VAL A O 1
ATOM 759 N N . LEU A 1 99 ? -9.017 -1.447 2.217 1.00 94.81 99 LEU A N 1
ATOM 760 C CA . LEU A 1 99 ? -9.979 -1.780 3.262 1.00 94.81 99 LEU A CA 1
ATOM 761 C C . LEU A 1 99 ? -9.819 -0.827 4.449 1.00 94.81 99 LEU A C 1
ATOM 763 O O . LEU A 1 99 ? -8.714 -0.614 4.943 1.00 94.81 99 LEU A O 1
ATOM 767 N N . TYR A 1 100 ? -10.943 -0.324 4.946 1.00 93.25 100 TYR A N 1
ATOM 768 C CA . TYR A 1 100 ? -11.051 0.404 6.206 1.00 93.25 100 TYR A CA 1
ATOM 769 C C . TYR A 1 100 ? -11.963 -0.367 7.144 1.00 93.25 100 TYR A C 1
ATOM 771 O O . TYR A 1 100 ? -12.993 -0.890 6.719 1.00 93.25 100 TYR A O 1
ATOM 779 N N . ALA A 1 101 ? -11.605 -0.438 8.420 1.00 94.62 101 ALA A N 1
ATOM 780 C CA . ALA A 1 101 ? -12.388 -1.146 9.419 1.00 94.62 101 ALA A CA 1
ATOM 781 C C . ALA A 1 101 ? -12.246 -0.500 10.799 1.00 94.62 101 ALA A C 1
ATOM 783 O O . ALA A 1 101 ? -11.170 -0.032 11.157 1.00 94.62 101 ALA A O 1
ATOM 784 N N . ARG A 1 102 ? -13.334 -0.477 11.573 1.00 93.50 102 ARG A N 1
ATOM 785 C CA . ARG A 1 102 ? -13.393 0.064 12.935 1.00 93.50 102 ARG A CA 1
ATOM 786 C C . ARG A 1 102 ? -14.115 -0.880 13.894 1.00 93.50 102 ARG A C 1
ATOM 788 O O . ARG A 1 102 ? -15.058 -1.572 13.496 1.00 93.50 102 ARG A O 1
ATOM 795 N N . SER A 1 103 ? -13.715 -0.882 15.166 1.00 95.69 103 SER A N 1
ATOM 796 C CA . SER A 1 103 ? -14.407 -1.634 16.223 1.00 95.69 103 SER A CA 1
ATOM 797 C C . SER A 1 103 ? -15.787 -1.071 16.534 1.00 95.69 103 SER A C 1
ATOM 799 O O . SER A 1 103 ? -16.724 -1.831 16.764 1.00 95.69 103 SER A O 1
ATOM 801 N N . ASP A 1 104 ? -15.905 0.254 16.528 1.00 92.88 104 ASP A N 1
ATOM 802 C CA . ASP A 1 104 ? -17.102 1.000 16.897 1.00 92.88 104 ASP A CA 1
ATOM 803 C C . ASP A 1 104 ? -17.006 2.461 16.400 1.00 92.88 104 ASP A C 1
ATOM 805 O O . ASP A 1 104 ? -16.146 2.819 15.587 1.00 92.88 104 ASP A O 1
ATOM 809 N N . ARG A 1 105 ? -17.944 3.301 16.851 1.00 89.62 105 ARG A N 1
ATOM 810 C CA . ARG A 1 105 ? -18.123 4.692 16.402 1.00 89.62 105 ARG A CA 1
ATOM 811 C C . ARG A 1 105 ? -17.448 5.723 17.301 1.00 89.62 105 ARG A C 1
ATOM 813 O O . ARG A 1 105 ? -17.505 6.915 17.000 1.00 89.62 105 ARG A O 1
ATOM 820 N N . THR A 1 106 ? -16.828 5.282 18.392 1.00 88.31 106 THR A N 1
ATOM 821 C CA . THR A 1 106 ? -16.196 6.176 19.356 1.00 88.31 106 THR A CA 1
ATOM 822 C C . THR A 1 106 ? -14.884 6.742 18.804 1.00 88.31 106 THR A C 1
ATOM 824 O O . THR A 1 106 ? -14.270 6.158 17.897 1.00 88.31 106 THR A O 1
ATOM 827 N N . PRO A 1 107 ? -14.412 7.872 19.354 1.00 84.00 107 PRO A N 1
ATOM 828 C CA . PRO A 1 107 ? -13.101 8.415 19.013 1.00 84.00 107 PRO A CA 1
ATOM 829 C C . PRO A 1 107 ? -11.918 7.510 19.384 1.00 84.00 107 PRO A C 1
ATOM 831 O O . PRO A 1 107 ? -10.833 7.670 18.830 1.00 84.00 107 PRO A O 1
ATOM 834 N N . ASP A 1 108 ? -12.125 6.567 20.305 1.00 89.75 108 ASP A N 1
ATOM 835 C CA . ASP A 1 108 ? -11.089 5.665 20.814 1.00 89.75 108 ASP A CA 1
ATOM 836 C C . ASP A 1 108 ? -11.150 4.266 20.180 1.00 89.75 108 ASP A C 1
ATOM 838 O O . ASP A 1 108 ? -10.353 3.395 20.542 1.00 89.75 108 ASP A O 1
ATOM 842 N N . ALA A 1 109 ? -12.058 4.068 19.217 1.00 92.56 109 ALA A N 1
ATOM 843 C CA . ALA A 1 109 ? -12.226 2.830 18.468 1.00 92.56 109 ALA A CA 1
ATOM 844 C C . ALA A 1 109 ? -10.897 2.325 17.893 1.00 92.56 109 ALA A C 1
ATOM 846 O O . ALA A 1 109 ? -10.095 3.105 17.369 1.00 92.56 109 ALA A O 1
ATOM 847 N N . LEU A 1 110 ? -10.714 1.003 17.900 1.00 95.38 110 LEU A N 1
ATOM 848 C CA . LEU A 1 110 ? -9.701 0.364 17.070 1.00 95.38 110 LEU A CA 1
ATOM 849 C C . LEU A 1 110 ? -10.056 0.631 15.607 1.00 95.38 110 LEU A C 1
ATOM 851 O O . LEU A 1 110 ? -11.172 0.336 15.190 1.00 95.38 110 LEU A O 1
ATOM 855 N N . SER A 1 111 ? -9.124 1.183 14.843 1.00 93.94 111 SER A N 1
ATOM 856 C CA . SER A 1 111 ? -9.270 1.518 13.433 1.00 93.94 111 SER A CA 1
ATOM 857 C C . SER A 1 111 ? -8.097 0.945 12.653 1.00 93.94 111 SER A C 1
ATOM 859 O O . SER A 1 111 ? -6.942 1.174 13.006 1.00 93.94 111 SER A O 1
ATOM 861 N N . LEU A 1 112 ? -8.409 0.215 11.590 1.00 94.81 112 LEU A N 1
ATOM 862 C CA . LEU A 1 112 ? -7.472 -0.430 10.684 1.00 94.81 112 LEU A CA 1
ATOM 863 C C . LEU A 1 112 ? -7.686 0.123 9.276 1.00 94.81 112 LEU A C 1
ATOM 865 O O . LEU A 1 112 ? -8.805 0.113 8.762 1.00 94.81 112 LEU A O 1
ATOM 869 N N . GLN A 1 113 ? -6.601 0.537 8.636 1.00 93.94 113 GLN A N 1
ATOM 870 C CA . GLN A 1 113 ? -6.531 0.647 7.185 1.00 93.94 113 GLN A CA 1
ATOM 871 C C . GLN A 1 113 ? -5.596 -0.446 6.690 1.00 93.94 113 GLN A C 1
ATOM 873 O O . GLN A 1 113 ? -4.486 -0.598 7.196 1.00 93.94 113 GLN A O 1
ATOM 878 N N . PHE A 1 114 ? -6.035 -1.188 5.687 1.00 95.06 114 PHE A N 1
ATOM 879 C CA . PHE A 1 114 ? -5.230 -2.189 5.014 1.00 95.06 114 PHE A CA 1
ATOM 880 C C . PHE A 1 114 ? -5.257 -1.934 3.520 1.00 95.06 114 PHE A C 1
ATOM 882 O O . PHE A 1 114 ? -6.324 -1.745 2.937 1.00 95.06 114 PHE A O 1
ATOM 889 N N . GLN A 1 115 ? -4.091 -1.923 2.894 1.00 92.19 115 GLN A N 1
ATOM 890 C CA . GLN A 1 115 ? -3.975 -1.560 1.492 1.00 92.19 115 GLN A CA 1
ATOM 891 C C . GLN A 1 115 ? -3.209 -2.609 0.714 1.00 92.19 115 GLN A C 1
ATOM 893 O O . GLN A 1 115 ? -2.165 -3.093 1.136 1.00 92.19 115 GLN A O 1
ATOM 898 N N . ALA A 1 116 ? -3.707 -2.918 -0.469 1.00 94.94 116 ALA A N 1
ATOM 899 C CA . ALA A 1 116 ? -3.023 -3.747 -1.440 1.00 94.94 116 ALA A CA 1
ATOM 900 C C . ALA A 1 116 ? -3.524 -3.301 -2.807 1.00 94.94 116 ALA A C 1
ATOM 902 O O . ALA A 1 116 ? -4.363 -3.960 -3.416 1.00 94.94 116 ALA A O 1
ATOM 903 N N . ARG A 1 117 ? -3.080 -2.115 -3.231 1.00 93.00 117 ARG A N 1
ATOM 904 C CA . ARG A 1 117 ? -3.607 -1.484 -4.437 1.00 93.00 117 ARG A CA 1
ATOM 905 C C . ARG A 1 117 ? -3.521 -2.410 -5.642 1.00 93.00 117 ARG A C 1
ATOM 907 O O . ARG A 1 117 ? -2.481 -3.022 -5.884 1.00 93.00 117 ARG A O 1
ATOM 914 N N . ASN A 1 118 ? -4.627 -2.505 -6.361 1.00 92.75 118 ASN A N 1
ATOM 915 C CA . ASN A 1 118 ? -4.820 -3.316 -7.562 1.00 92.75 118 ASN A CA 1
ATOM 916 C C . ASN A 1 118 ? -5.093 -2.449 -8.806 1.00 92.75 118 ASN A C 1
ATOM 918 O O . ASN A 1 118 ? -5.099 -2.979 -9.912 1.00 92.75 118 ASN A O 1
ATOM 922 N N . ASP A 1 119 ? -5.264 -1.135 -8.633 1.00 91.44 119 ASP A N 1
ATOM 923 C CA . ASP A 1 119 ? -5.473 -0.140 -9.695 1.00 91.44 119 ASP A CA 1
ATOM 924 C C . ASP A 1 119 ? -4.178 0.350 -10.358 1.00 91.44 119 ASP A C 1
ATOM 926 O O . ASP A 1 119 ? -4.210 1.163 -11.283 1.00 91.44 119 ASP A O 1
ATOM 930 N N . THR A 1 120 ? -3.019 -0.109 -9.888 1.00 90.69 120 THR A N 1
ATOM 931 C CA . THR A 1 120 ? -1.725 0.336 -10.404 1.00 90.69 120 THR A CA 1
ATOM 932 C C . THR A 1 120 ? -1.486 -0.229 -11.801 1.00 90.69 120 THR A C 1
ATOM 934 O O . THR A 1 120 ? -1.177 -1.407 -11.959 1.00 90.69 120 THR A O 1
ATOM 937 N N . THR A 1 121 ? -1.607 0.626 -12.814 1.00 90.75 121 THR A N 1
ATOM 938 C CA . THR A 1 121 ? -1.348 0.302 -14.229 1.00 90.75 121 THR A CA 1
ATOM 939 C C . THR A 1 121 ? -0.117 1.021 -14.787 1.00 90.75 121 THR A C 1
ATOM 941 O O . THR A 1 121 ? 0.354 0.684 -15.870 1.00 90.75 121 THR A O 1
ATOM 944 N N . TYR A 1 122 ? 0.450 1.972 -14.038 1.00 88.50 122 TYR A N 1
ATOM 945 C CA . TYR A 1 122 ? 1.626 2.751 -14.422 1.00 88.50 122 TYR A CA 1
ATOM 946 C C . TYR A 1 122 ? 2.409 3.282 -13.201 1.00 88.50 122 TYR A C 1
ATOM 948 O O . TYR A 1 122 ? 1.869 3.304 -12.092 1.00 88.50 122 TYR A O 1
ATOM 956 N N . PRO A 1 123 ? 3.669 3.743 -13.373 1.00 86.31 123 PRO A N 1
ATOM 957 C CA . PRO A 1 123 ? 4.431 4.441 -12.336 1.00 86.31 123 PRO A CA 1
ATOM 958 C C . PRO A 1 123 ? 3.746 5.724 -11.872 1.00 86.31 123 PRO A C 1
ATOM 960 O O . PRO A 1 123 ? 3.593 6.672 -12.639 1.00 86.31 123 PRO A O 1
ATOM 963 N N . SER A 1 124 ? 3.385 5.787 -10.598 1.00 80.88 124 SER A N 1
ATOM 964 C CA . SER A 1 124 ? 2.812 6.985 -9.986 1.00 80.88 124 SER A CA 1
ATOM 965 C C . SER A 1 124 ? 3.477 7.269 -8.640 1.00 80.88 124 SER A C 1
ATOM 967 O O . SER A 1 124 ? 4.508 6.686 -8.309 1.00 80.88 124 SER A O 1
ATOM 969 N N . HIS A 1 125 ? 2.868 8.150 -7.855 1.00 84.25 125 HIS A N 1
ATOM 970 C CA . HIS A 1 125 ? 3.254 8.518 -6.493 1.00 84.25 125 HIS A CA 1
ATOM 971 C C . HIS A 1 125 ? 2.894 7.432 -5.456 1.00 84.25 125 HIS A C 1
ATOM 973 O O . HIS A 1 125 ? 2.487 7.734 -4.332 1.00 84.25 125 HIS A O 1
ATOM 979 N N . ASP A 1 126 ? 3.004 6.168 -5.864 1.00 86.31 126 ASP A N 1
ATOM 980 C CA . ASP A 1 126 ? 2.709 4.968 -5.085 1.00 86.31 126 ASP A CA 1
ATOM 981 C C . ASP A 1 126 ? 3.989 4.399 -4.476 1.00 86.31 126 ASP A C 1
ATOM 983 O O . ASP A 1 126 ? 5.063 4.515 -5.061 1.00 86.31 126 ASP A O 1
ATOM 987 N N . HIS A 1 127 ? 3.883 3.716 -3.335 1.00 90.50 127 HIS A N 1
ATOM 988 C CA . HIS A 1 127 ? 5.031 3.105 -2.655 1.00 90.50 127 HIS A CA 1
ATOM 989 C C . HIS A 1 127 ? 5.022 1.581 -2.784 1.00 90.50 127 HIS A C 1
ATOM 991 O O . HIS A 1 127 ? 3.997 0.975 -3.097 1.00 90.50 127 HIS A O 1
ATOM 997 N N . ALA A 1 128 ? 6.171 0.945 -2.547 1.00 93.81 128 ALA A N 1
ATOM 998 C CA . ALA A 1 128 ? 6.320 -0.510 -2.522 1.00 93.81 128 ALA A CA 1
ATOM 999 C C . ALA A 1 128 ? 5.746 -1.094 -1.209 1.00 93.81 128 ALA A C 1
ATOM 1001 O O . ALA A 1 128 ? 6.475 -1.590 -0.346 1.00 93.81 128 ALA A O 1
ATOM 1002 N N . ASP A 1 129 ? 4.428 -0.962 -1.044 1.00 93.69 129 ASP A N 1
ATOM 1003 C CA . ASP A 1 129 ? 3.698 -1.050 0.226 1.00 93.69 129 ASP A CA 1
ATOM 1004 C C . ASP A 1 129 ? 2.464 -1.973 0.163 1.00 93.69 129 ASP A C 1
ATOM 1006 O O . ASP A 1 129 ? 1.520 -1.835 0.949 1.00 93.69 129 ASP A O 1
ATOM 1010 N N . ARG A 1 130 ? 2.423 -2.913 -0.790 1.00 95.62 130 ARG A N 1
ATOM 1011 C CA . ARG A 1 130 ? 1.251 -3.772 -0.979 1.00 95.62 130 ARG A CA 1
ATOM 1012 C C . ARG A 1 130 ? 1.117 -4.751 0.182 1.00 95.62 130 ARG A C 1
ATOM 1014 O O . ARG A 1 130 ? 2.037 -5.498 0.497 1.00 95.62 130 ARG A O 1
ATOM 1021 N N . GLY A 1 131 ? -0.037 -4.753 0.829 1.00 95.88 131 GLY A N 1
ATOM 1022 C CA . GLY A 1 131 ? -0.265 -5.444 2.093 1.00 95.88 131 GLY A CA 1
ATOM 1023 C C . GLY A 1 131 ? 0.158 -4.638 3.324 1.00 95.88 131 GLY A C 1
ATOM 1024 O O . GLY A 1 131 ? 0.164 -5.200 4.417 1.00 95.88 131 GLY A O 1
ATOM 1025 N N . ALA A 1 132 ? 0.529 -3.360 3.200 1.00 95.00 132 ALA A N 1
ATOM 1026 C CA . ALA A 1 132 ? 0.777 -2.519 4.366 1.00 95.00 132 ALA A CA 1
ATOM 1027 C C . ALA A 1 132 ? -0.519 -2.247 5.141 1.00 95.00 132 ALA A C 1
ATOM 1029 O O . ALA A 1 132 ? -1.630 -2.292 4.602 1.00 95.00 132 ALA A O 1
ATOM 1030 N N . PHE A 1 133 ? -0.362 -1.943 6.424 1.00 94.75 133 PHE A N 1
ATOM 1031 C CA . PHE A 1 133 ? -1.459 -1.568 7.300 1.00 94.75 133 PHE A CA 1
ATOM 1032 C C . PHE A 1 133 ? -1.091 -0.352 8.142 1.00 94.75 133 PHE A C 1
ATOM 1034 O O . PHE A 1 133 ? 0.082 -0.120 8.440 1.00 94.75 133 PHE A O 1
ATOM 1041 N N . THR A 1 134 ? -2.114 0.385 8.553 1.00 92.69 134 THR A N 1
ATOM 1042 C CA . THR A 1 134 ? -2.028 1.417 9.586 1.00 92.69 134 THR A CA 1
ATOM 1043 C C . THR A 1 134 ? -3.064 1.100 10.654 1.00 92.69 134 THR A C 1
ATOM 1045 O O . THR A 1 134 ? -4.112 0.509 10.371 1.00 92.69 134 THR A O 1
ATOM 1048 N N . LEU A 1 135 ? -2.737 1.412 11.904 1.00 94.19 135 LEU A N 1
ATOM 1049 C CA . LEU A 1 135 ? -3.518 0.973 13.053 1.00 94.19 135 LEU A CA 1
ATOM 1050 C C . LEU A 1 135 ? -3.585 2.073 14.094 1.00 94.19 135 LEU A C 1
ATOM 1052 O O . LEU A 1 135 ? -2.549 2.608 14.483 1.00 94.19 135 LEU A O 1
ATOM 1056 N N . SER A 1 136 ? -4.782 2.320 14.608 1.00 93.00 136 SER A N 1
ATOM 1057 C CA . SER A 1 136 ? -5.041 3.322 15.638 1.00 93.00 136 SER A CA 1
ATOM 1058 C C . SER A 1 136 ? -6.058 2.828 16.643 1.00 93.00 136 SER A C 1
ATOM 1060 O O . SER A 1 136 ? -6.950 2.067 16.292 1.00 93.00 136 SER A O 1
ATOM 1062 N N . ALA A 1 137 ? -5.924 3.249 17.894 1.00 93.12 137 ALA A N 1
ATOM 1063 C CA . ALA A 1 137 ? -6.857 2.950 18.977 1.00 93.12 137 ALA A CA 1
ATOM 1064 C C . ALA A 1 137 ? -6.544 3.855 20.168 1.00 93.12 137 ALA A C 1
ATOM 1066 O O . ALA A 1 137 ? -5.404 4.303 20.306 1.00 93.12 137 ALA A O 1
ATOM 1067 N N . LEU A 1 138 ? -7.511 4.056 21.068 1.00 92.06 138 LEU A N 1
ATOM 1068 C CA . LEU A 1 138 ? -7.286 4.773 22.333 1.00 92.06 138 LEU A CA 1
ATOM 1069 C C . LEU A 1 138 ? -6.730 6.191 22.117 1.00 92.06 138 LEU A C 1
ATOM 1071 O O . LEU A 1 138 ? -5.789 6.622 22.784 1.00 92.06 138 LEU A O 1
ATOM 1075 N N . GLY A 1 139 ? -7.280 6.893 21.124 1.00 87.56 139 GLY A N 1
ATOM 1076 C CA . GLY A 1 139 ? -6.922 8.276 20.834 1.00 87.56 139 GLY A CA 1
ATOM 1077 C C . GLY A 1 139 ? -5.544 8.480 20.199 1.00 87.56 139 GLY A C 1
ATOM 1078 O O . GLY A 1 139 ? -5.050 9.605 20.243 1.00 87.56 139 GLY A O 1
ATOM 1079 N N . ARG A 1 140 ? -4.914 7.433 19.639 1.00 89.75 140 ARG A N 1
ATOM 1080 C CA . ARG A 1 140 ? -3.616 7.553 18.957 1.00 89.75 140 ARG A CA 1
ATOM 1081 C C . ARG A 1 140 ? -3.397 6.557 17.821 1.00 89.75 140 ARG A C 1
ATOM 1083 O O . ARG A 1 140 ? -4.025 5.497 17.785 1.00 89.75 140 ARG A O 1
ATOM 1090 N N . SER A 1 141 ? -2.434 6.877 16.960 1.00 90.38 141 SER A N 1
ATOM 1091 C CA . SER A 1 141 ? -1.847 5.936 16.007 1.00 90.38 141 SER A CA 1
ATOM 1092 C C . SER A 1 141 ? -0.822 5.031 16.687 1.00 90.38 141 SER A C 1
ATOM 1094 O O . SER A 1 141 ? -0.005 5.474 17.494 1.00 90.38 141 SER A O 1
ATOM 1096 N N . TRP A 1 142 ? -0.871 3.751 16.341 1.00 93.31 142 TRP A N 1
ATOM 1097 C CA . TRP A 1 142 ? 0.098 2.722 16.720 1.00 93.31 142 TRP A CA 1
ATOM 1098 C C . TRP A 1 142 ? 0.948 2.297 15.529 1.00 93.31 142 TRP A C 1
ATOM 1100 O O . TRP A 1 142 ? 2.128 2.014 15.707 1.00 93.31 142 TRP A O 1
ATOM 1110 N N . SER A 1 143 ? 0.372 2.306 14.322 1.00 92.44 143 SER A N 1
ATOM 1111 C CA . SER A 1 143 ? 1.122 2.198 13.073 1.00 92.44 143 SER A CA 1
ATOM 1112 C C . SER A 1 143 ? 0.703 3.258 12.066 1.00 92.44 143 SER A C 1
ATOM 1114 O O . SER A 1 143 ? -0.488 3.526 11.911 1.00 92.44 143 SER A O 1
ATOM 1116 N N . VAL A 1 144 ? 1.690 3.827 11.378 1.00 88.81 144 VAL A N 1
ATOM 1117 C CA . VAL A 1 144 ? 1.545 4.914 10.401 1.00 88.81 144 VAL A CA 1
ATOM 1118 C C . VAL A 1 144 ? 2.191 4.535 9.063 1.00 88.81 144 VAL A C 1
ATOM 1120 O O . VAL A 1 144 ? 3.057 3.658 9.041 1.00 88.81 144 VAL A O 1
ATOM 1123 N N . PRO A 1 145 ? 1.793 5.160 7.940 1.00 82.44 145 PRO A N 1
ATOM 1124 C CA . PRO A 1 145 ? 2.490 4.968 6.668 1.00 82.44 145 PRO A CA 1
ATOM 1125 C C . PRO A 1 145 ? 3.900 5.580 6.725 1.00 82.44 145 PRO A C 1
ATOM 1127 O O . PRO A 1 145 ? 4.160 6.463 7.550 1.00 82.44 145 PRO A O 1
ATOM 1130 N N . SER A 1 146 ? 4.805 5.168 5.828 1.00 73.88 146 SER A N 1
ATOM 1131 C CA . SER A 1 146 ? 6.060 5.906 5.646 1.00 73.88 146 SER A CA 1
ATOM 1132 C C . SER A 1 146 ? 5.788 7.334 5.186 1.00 73.88 146 SER A C 1
ATOM 1134 O O . SER A 1 146 ? 4.958 7.596 4.314 1.00 73.88 146 SER A O 1
ATOM 1136 N N . LEU A 1 147 ? 6.566 8.280 5.711 1.00 70.56 147 LEU A N 1
ATOM 1137 C CA . LEU A 1 147 ? 6.621 9.628 5.159 1.00 70.56 147 LEU A CA 1
ATOM 1138 C C . LEU A 1 147 ? 7.519 9.622 3.919 1.00 70.56 147 LEU A C 1
ATOM 1140 O O . LEU A 1 147 ? 8.735 9.576 4.057 1.00 70.56 147 LEU A O 1
ATOM 1144 N N . ARG A 1 148 ? 6.920 9.663 2.719 1.00 75.81 148 ARG A N 1
ATOM 1145 C CA . ARG A 1 148 ? 7.590 9.772 1.399 1.00 75.81 148 ARG A CA 1
ATOM 1146 C C . ARG A 1 148 ? 8.619 8.693 1.039 1.00 75.81 148 ARG A C 1
ATOM 1148 O O . ARG A 1 148 ? 9.140 8.710 -0.072 1.00 75.81 148 ARG A O 1
ATOM 1155 N N . GLU A 1 149 ? 8.894 7.753 1.931 1.00 84.19 149 GLU A N 1
ATOM 1156 C CA . GLU A 1 149 ? 9.800 6.652 1.647 1.00 84.19 149 GLU A CA 1
ATOM 1157 C C . GLU A 1 149 ? 9.096 5.575 0.826 1.00 84.19 149 GLU A C 1
ATOM 1159 O O . GLU A 1 149 ? 8.183 4.888 1.295 1.00 84.19 149 GLU A O 1
ATOM 1164 N N . THR A 1 150 ? 9.563 5.418 -0.409 1.00 88.38 150 THR A N 1
ATOM 1165 C CA . THR A 1 150 ? 8.970 4.539 -1.420 1.00 88.38 150 THR A CA 1
ATOM 1166 C C . THR A 1 150 ? 9.350 3.070 -1.242 1.00 88.38 150 THR A C 1
ATOM 1168 O O . THR A 1 150 ? 8.692 2.190 -1.798 1.00 88.38 150 THR A O 1
ATOM 1171 N N . SER A 1 151 ? 10.405 2.791 -0.470 1.00 90.19 151 SER A N 1
ATOM 1172 C CA . SER A 1 151 ? 10.921 1.442 -0.235 1.00 90.19 151 SER A CA 1
ATOM 1173 C C . SER A 1 151 ? 10.116 0.690 0.825 1.00 90.19 151 SER A C 1
ATOM 1175 O O . SER A 1 151 ? 9.751 1.229 1.872 1.00 90.19 151 SER A O 1
ATOM 1177 N N . SER A 1 152 ? 9.917 -0.610 0.608 1.00 93.62 152 SER A N 1
ATOM 1178 C CA . SER A 1 152 ? 9.229 -1.502 1.546 1.00 93.62 152 SER A CA 1
ATOM 1179 C C . SER A 1 152 ? 9.835 -1.533 2.949 1.00 93.62 152 SER A C 1
ATOM 1181 O O . SER A 1 152 ? 9.117 -1.799 3.904 1.00 93.62 152 SER A O 1
ATOM 1183 N N . GLN A 1 153 ? 11.134 -1.249 3.109 1.00 91.31 153 GLN A N 1
ATOM 1184 C CA . GLN A 1 153 ? 11.781 -1.252 4.430 1.00 91.31 153 GLN A CA 1
ATOM 1185 C C . GLN A 1 153 ? 11.211 -0.187 5.382 1.00 91.31 153 GLN A C 1
ATOM 1187 O O . GLN A 1 153 ? 11.360 -0.295 6.601 1.00 91.31 153 GLN A O 1
ATOM 1192 N N . TYR A 1 154 ? 10.539 0.822 4.831 1.00 90.38 154 TYR A N 1
ATOM 1193 C CA . TYR A 1 154 ? 9.867 1.877 5.580 1.00 90.38 154 TYR A CA 1
ATOM 1194 C C . TYR A 1 154 ? 8.350 1.698 5.612 1.00 90.38 154 TYR A C 1
ATOM 1196 O O . TYR A 1 154 ? 7.651 2.579 6.085 1.00 90.38 154 TYR A O 1
ATOM 1204 N N . ASN A 1 155 ? 7.835 0.560 5.152 1.00 92.12 155 ASN A N 1
ATOM 1205 C CA . ASN A 1 155 ? 6.415 0.243 5.152 1.00 92.12 155 ASN A CA 1
ATOM 1206 C C . ASN A 1 155 ? 6.134 -0.968 6.052 1.00 92.12 155 ASN A C 1
ATOM 1208 O O . ASN A 1 155 ? 7.012 -1.798 6.293 1.00 92.12 155 ASN A O 1
ATOM 1212 N N . SER A 1 156 ? 4.898 -1.089 6.545 1.00 94.75 156 SER A N 1
ATOM 1213 C CA . SER A 1 156 ? 4.464 -2.205 7.401 1.00 94.75 156 SER A CA 1
ATOM 1214 C C . SER A 1 156 ? 4.228 -3.490 6.588 1.00 94.75 156 SER A C 1
ATOM 1216 O O . SER A 1 156 ? 3.113 -4.007 6.533 1.00 94.75 156 SER A O 1
ATOM 1218 N N . VAL A 1 157 ? 5.260 -3.988 5.902 1.00 96.12 157 VAL A N 1
ATOM 1219 C CA . VAL A 1 157 ? 5.260 -5.182 5.033 1.00 96.12 157 VAL A CA 1
ATOM 1220 C C . VAL A 1 157 ? 6.385 -6.148 5.426 1.00 96.12 157 VAL A C 1
ATOM 1222 O O . VAL A 1 157 ? 7.230 -5.814 6.253 1.00 96.12 157 VAL A O 1
ATOM 1225 N N . ILE A 1 158 ? 6.400 -7.357 4.853 1.00 97.62 158 ILE A N 1
ATOM 1226 C CA . ILE A 1 158 ? 7.512 -8.301 5.046 1.00 97.62 158 ILE A CA 1
ATOM 1227 C C . ILE A 1 158 ? 8.701 -7.922 4.156 1.00 97.62 158 ILE A C 1
ATOM 1229 O O . ILE A 1 158 ? 8.520 -7.632 2.969 1.00 97.62 158 ILE A O 1
ATOM 1233 N N . THR A 1 159 ? 9.919 -8.010 4.687 1.00 97.75 159 THR A N 1
ATOM 1234 C CA . THR A 1 159 ? 11.142 -8.118 3.874 1.00 97.75 159 THR A CA 1
ATOM 1235 C C . THR A 1 159 ? 11.718 -9.528 3.969 1.00 97.75 159 THR A C 1
ATOM 1237 O O . THR A 1 159 ? 11.576 -10.204 4.988 1.00 97.75 159 THR A O 1
ATOM 1240 N N . VAL A 1 160 ? 12.326 -9.993 2.877 1.00 98.31 160 VAL A N 1
ATOM 1241 C CA . VAL A 1 160 ? 13.017 -11.282 2.805 1.00 98.31 160 VAL A CA 1
ATOM 1242 C C . VAL A 1 160 ? 14.490 -11.023 2.543 1.00 98.31 160 VAL A C 1
ATOM 1244 O O . VAL A 1 160 ? 14.828 -10.406 1.533 1.00 98.31 160 VAL A O 1
ATOM 1247 N N . ASP A 1 161 ? 15.350 -11.473 3.453 1.00 97.75 161 ASP A N 1
ATOM 1248 C CA . ASP A 1 161 ? 16.791 -11.208 3.449 1.00 97.75 161 ASP A CA 1
ATOM 1249 C C . ASP A 1 161 ? 17.111 -9.698 3.324 1.00 97.75 161 ASP A C 1
ATOM 1251 O O . ASP A 1 161 ? 17.994 -9.295 2.567 1.00 97.75 161 ASP A O 1
ATOM 1255 N N . GLY A 1 162 ? 16.351 -8.834 4.014 1.00 96.56 162 GLY A N 1
ATOM 1256 C CA . GLY A 1 162 ? 16.486 -7.374 3.925 1.00 96.56 162 GLY A CA 1
ATOM 1257 C C . GLY A 1 162 ? 15.873 -6.731 2.675 1.00 96.56 162 GLY A C 1
ATOM 1258 O O . GLY A 1 162 ? 15.867 -5.507 2.560 1.00 96.56 162 GLY A O 1
ATOM 1259 N N . VAL A 1 163 ? 15.332 -7.516 1.736 1.00 97.25 163 VAL A N 1
ATOM 1260 C CA . VAL A 1 163 ? 14.787 -7.017 0.464 1.00 97.25 163 VAL A CA 1
ATOM 1261 C C . VAL A 1 163 ? 13.261 -7.095 0.460 1.00 97.25 163 VAL A C 1
ATOM 1263 O O . VAL A 1 163 ? 12.664 -8.120 0.785 1.00 97.25 163 VAL A O 1
ATOM 1266 N N . GLY A 1 164 ? 12.605 -5.998 0.084 1.00 96.88 164 GLY A N 1
ATOM 1267 C CA . GLY A 1 164 ? 11.146 -5.916 0.008 1.00 96.88 164 GLY A CA 1
ATOM 1268 C C . GLY A 1 164 ? 10.566 -6.137 -1.386 1.00 96.88 164 GLY A C 1
ATOM 1269 O O . GLY A 1 164 ? 11.098 -6.914 -2.181 1.00 96.88 164 GLY A O 1
ATOM 1270 N N . GLN A 1 165 ? 9.463 -5.441 -1.652 1.00 97.62 165 GLN A N 1
ATOM 1271 C CA . GLN A 1 165 ? 8.773 -5.394 -2.938 1.00 97.62 165 GLN A CA 1
ATOM 1272 C C . GLN A 1 165 ? 9.509 -4.480 -3.924 1.00 97.62 165 GLN A C 1
ATOM 1274 O O . GLN A 1 165 ? 10.299 -3.617 -3.530 1.00 97.62 165 GLN A O 1
ATOM 1279 N N . GLY A 1 166 ? 9.262 -4.682 -5.215 1.00 95.62 166 GLY A N 1
ATOM 1280 C CA . GLY A 1 166 ? 9.835 -3.865 -6.274 1.00 95.62 166 GLY A CA 1
ATOM 1281 C C . GLY A 1 166 ? 9.272 -2.445 -6.291 1.00 95.62 166 GLY A C 1
ATOM 1282 O O . GLY A 1 166 ? 8.085 -2.227 -6.056 1.00 95.62 166 GLY A O 1
ATOM 1283 N N . TYR A 1 167 ? 10.143 -1.485 -6.609 1.00 92.81 167 TYR A N 1
ATOM 1284 C CA . TYR A 1 167 ? 9.773 -0.106 -6.921 1.00 92.81 167 TYR A CA 1
ATOM 1285 C C . TYR A 1 167 ? 10.178 0.225 -8.372 1.00 92.81 167 TYR A C 1
ATOM 1287 O O . TYR A 1 167 ? 11.295 -0.108 -8.771 1.00 92.81 167 TYR A O 1
ATOM 1295 N N . PHE A 1 168 ? 9.344 0.869 -9.194 1.00 92.69 168 PHE A N 1
ATOM 1296 C CA . PHE A 1 168 ? 7.987 1.359 -8.907 1.00 92.69 168 PHE A CA 1
ATOM 1297 C C . PHE A 1 168 ? 7.022 0.244 -8.492 1.00 92.69 168 PHE A C 1
ATOM 1299 O O . PHE A 1 168 ? 7.228 -0.925 -8.825 1.00 92.69 168 PHE A O 1
ATOM 1306 N N . ALA A 1 169 ? 6.019 0.623 -7.701 1.00 92.12 169 ALA A N 1
ATOM 1307 C CA . ALA A 1 169 ? 5.082 -0.313 -7.102 1.00 92.12 169 ALA A CA 1
ATOM 1308 C C . ALA A 1 169 ? 4.264 -1.042 -8.173 1.00 92.12 169 ALA A C 1
ATOM 1310 O O . ALA A 1 169 ? 3.825 -0.433 -9.147 1.00 92.12 169 ALA A O 1
ATOM 1311 N N . THR A 1 170 ? 4.032 -2.336 -7.968 1.00 94.75 170 THR A N 1
ATOM 1312 C CA . THR A 1 170 ? 3.199 -3.166 -8.847 1.00 94.75 170 THR A CA 1
ATOM 1313 C C . THR A 1 170 ? 1.837 -3.436 -8.190 1.00 94.75 170 THR A C 1
ATOM 1315 O O . THR A 1 170 ? 1.693 -3.253 -6.972 1.00 94.75 170 THR A O 1
ATOM 1318 N N . PRO A 1 171 ? 0.802 -3.833 -8.950 1.00 95.38 171 PRO A N 1
ATOM 1319 C CA . PRO A 1 171 ? -0.495 -4.147 -8.368 1.00 95.38 171 PRO A CA 1
ATOM 1320 C C . PRO A 1 171 ? -0.441 -5.461 -7.578 1.00 95.38 171 PRO A C 1
ATOM 1322 O O . PRO A 1 171 ? 0.223 -6.424 -7.968 1.00 95.38 171 PRO A O 1
ATOM 1325 N N . ALA A 1 172 ? -1.183 -5.507 -6.476 1.00 96.50 172 ALA A N 1
ATOM 1326 C CA . ALA A 1 172 ? -1.486 -6.734 -5.752 1.00 96.50 172 ALA A CA 1
ATOM 1327 C C . ALA A 1 172 ? -2.844 -7.301 -6.176 1.00 96.50 172 ALA A C 1
ATOM 1329 O O . ALA A 1 172 ? -3.633 -6.647 -6.860 1.00 96.50 172 ALA A O 1
ATOM 1330 N N . ARG A 1 173 ? -3.135 -8.529 -5.743 1.00 97.38 173 ARG A N 1
ATOM 1331 C CA . ARG A 1 173 ? -4.413 -9.190 -6.007 1.00 97.38 173 ARG A CA 1
ATOM 1332 C C . ARG A 1 173 ? -5.158 -9.446 -4.706 1.00 97.38 173 ARG A C 1
ATOM 1334 O O . ARG A 1 173 ? -4.661 -10.151 -3.835 1.00 97.38 173 ARG A O 1
ATOM 1341 N N . TRP A 1 174 ? -6.374 -8.927 -4.590 1.00 97.88 174 TRP A N 1
ATOM 1342 C CA . TRP A 1 174 ? -7.279 -9.304 -3.506 1.00 97.88 174 TRP A CA 1
ATOM 1343 C C . TRP A 1 174 ? -7.862 -10.685 -3.789 1.00 97.88 174 TRP A C 1
ATOM 1345 O O . TRP A 1 174 ? -8.332 -10.950 -4.894 1.00 97.88 174 TRP A O 1
ATOM 1355 N N . ILE A 1 175 ? -7.778 -11.577 -2.805 1.00 98.25 175 ILE A N 1
ATOM 1356 C CA . ILE A 1 175 ? -8.332 -12.930 -2.892 1.00 98.25 175 ILE A CA 1
ATOM 1357 C C . ILE A 1 175 ? -9.757 -12.936 -2.362 1.00 98.25 175 ILE A C 1
ATOM 1359 O O . ILE A 1 175 ? -10.641 -13.495 -3.003 1.00 98.25 175 ILE A O 1
ATOM 1363 N N . ASP A 1 176 ? -9.966 -12.324 -1.196 1.00 97.69 176 ASP A N 1
ATOM 1364 C CA . ASP A 1 176 ? -11.263 -12.311 -0.532 1.00 97.69 176 ASP A CA 1
ATOM 1365 C C . ASP A 1 176 ? -11.353 -11.182 0.501 1.00 97.69 176 ASP A C 1
ATOM 1367 O O . ASP A 1 176 ? -10.346 -10.798 1.107 1.00 97.69 176 ASP A O 1
ATOM 1371 N N . VAL A 1 177 ? -12.572 -10.688 0.719 1.00 98.06 177 VAL A N 1
ATOM 1372 C CA . VAL A 1 177 ? -12.942 -9.769 1.799 1.00 98.06 177 VAL A CA 1
ATOM 1373 C C . VAL A 1 177 ? -14.304 -10.201 2.323 1.00 98.06 177 VAL A C 1
ATOM 1375 O O . VAL A 1 177 ? -15.291 -10.185 1.590 1.00 98.06 177 VAL A O 1
ATOM 1378 N N . LYS A 1 178 ? -14.376 -10.558 3.606 1.00 97.62 178 LYS A N 1
ATOM 1379 C CA . LYS A 1 178 ? -15.627 -10.940 4.267 1.00 97.62 178 LYS A CA 1
ATOM 1380 C C . LYS A 1 178 ? -15.914 -10.009 5.421 1.00 97.62 178 LYS A C 1
ATOM 1382 O O . LYS A 1 178 ? -15.141 -9.937 6.375 1.00 97.62 178 LYS A O 1
ATOM 1387 N N . GLU A 1 179 ? -17.053 -9.342 5.342 1.00 95.50 179 GLU A N 1
ATOM 1388 C CA . GLU A 1 179 ? -17.585 -8.543 6.434 1.00 95.50 179 GLU A CA 1
ATOM 1389 C C . GLU A 1 179 ? -18.595 -9.356 7.245 1.00 95.50 179 GLU A C 1
ATOM 1391 O O . GLU A 1 179 ? -19.439 -10.066 6.698 1.00 95.50 179 GLU A O 1
ATOM 1396 N N . ALA A 1 180 ? -18.513 -9.227 8.564 1.00 93.75 180 ALA A N 1
ATOM 1397 C CA . ALA A 1 180 ? -19.458 -9.787 9.516 1.00 93.75 180 ALA A CA 1
ATOM 1398 C C . ALA A 1 180 ? -19.762 -8.752 10.610 1.00 93.75 180 ALA A C 1
ATOM 1400 O O . ALA A 1 180 ? -19.115 -7.705 10.701 1.00 93.75 180 ALA A O 1
ATOM 1401 N N . ALA A 1 181 ? -20.759 -9.017 11.458 1.00 91.62 181 ALA A N 1
ATOM 1402 C CA . ALA A 1 181 ? -21.100 -8.109 12.557 1.00 91.62 181 ALA A CA 1
ATOM 1403 C C . ALA A 1 181 ? -19.945 -7.981 13.569 1.00 91.62 181 ALA A C 1
ATOM 1405 O O . ALA A 1 181 ? -19.619 -6.888 14.035 1.00 91.62 181 ALA A O 1
ATOM 1406 N N . ASP A 1 182 ? -19.276 -9.093 13.850 1.00 95.81 182 ASP A N 1
ATOM 1407 C CA . ASP A 1 182 ? -18.173 -9.225 14.797 1.00 95.81 182 ASP A CA 1
ATOM 1408 C C . ASP A 1 182 ? -16.798 -8.898 14.200 1.00 95.81 182 ASP A C 1
ATOM 1410 O O . ASP A 1 182 ? -15.826 -8.849 14.944 1.00 95.81 182 ASP A O 1
ATOM 1414 N N . GLY A 1 183 ? -16.677 -8.618 12.900 1.00 96.94 183 GLY A N 1
ATOM 1415 C CA . GLY A 1 183 ? -15.378 -8.284 12.326 1.00 96.94 183 GLY A CA 1
ATOM 1416 C C . GLY A 1 183 ? -15.325 -8.138 10.814 1.00 96.94 183 GLY A C 1
ATOM 1417 O O . GLY A 1 183 ? -16.341 -8.056 10.125 1.00 96.94 183 GLY A O 1
ATOM 1418 N N . VAL A 1 184 ? -14.099 -8.084 10.306 1.00 98.25 184 VAL A N 1
ATOM 1419 C CA . VAL A 1 184 ? -13.792 -8.224 8.881 1.00 98.25 184 VAL A CA 1
ATOM 1420 C C . VAL A 1 184 ? -12.545 -9.080 8.720 1.00 98.25 184 VAL A C 1
ATOM 1422 O O . VAL A 1 184 ? -11.587 -8.929 9.480 1.00 98.25 184 VAL A O 1
ATOM 1425 N N . THR A 1 185 ? -12.550 -9.957 7.723 1.00 98.44 185 THR A N 1
ATOM 1426 C CA . THR A 1 185 ? -11.369 -10.709 7.294 1.00 98.44 185 THR A CA 1
ATOM 1427 C C . THR A 1 185 ? -11.036 -10.372 5.854 1.00 98.44 185 THR A C 1
ATOM 1429 O O . THR A 1 185 ? -11.947 -10.233 5.040 1.00 98.44 185 THR A O 1
ATOM 1432 N N . ALA A 1 186 ? -9.755 -10.290 5.520 1.00 98.44 186 ALA A N 1
ATOM 1433 C CA . ALA A 1 186 ? -9.319 -10.109 4.143 1.00 98.44 186 ALA A CA 1
ATOM 1434 C C . ALA A 1 186 ? -8.026 -10.866 3.861 1.00 98.44 186 ALA A C 1
ATOM 1436 O O . ALA A 1 186 ? -7.194 -11.020 4.754 1.00 98.44 186 ALA A O 1
ATOM 1437 N N . THR A 1 187 ? -7.845 -11.281 2.611 1.00 98.69 187 THR A N 1
ATOM 1438 C CA . THR A 1 187 ? -6.620 -11.930 2.137 1.00 98.69 187 THR A CA 1
ATOM 1439 C C . THR A 1 187 ? -6.189 -11.325 0.812 1.00 98.69 187 THR A C 1
ATOM 1441 O O . THR A 1 187 ? -6.997 -11.149 -0.102 1.00 98.69 187 THR A O 1
ATOM 1444 N N . VAL A 1 188 ? -4.895 -11.044 0.693 1.00 98.69 188 VAL A N 1
ATOM 1445 C CA . VAL A 1 188 ? -4.262 -10.528 -0.523 1.00 98.69 188 VAL A CA 1
ATOM 1446 C C . VAL A 1 188 ? -3.087 -11.406 -0.919 1.00 98.69 188 VAL A C 1
ATOM 1448 O O . VAL A 1 188 ? -2.394 -11.962 -0.069 1.00 98.69 188 VAL A O 1
ATOM 1451 N N . ASP A 1 189 ? -2.863 -11.508 -2.219 1.00 98.62 189 ASP A N 1
ATOM 1452 C CA . ASP A 1 189 ? -1.697 -12.104 -2.849 1.00 98.62 189 ASP A CA 1
ATOM 1453 C C . ASP A 1 189 ? -0.797 -10.977 -3.358 1.00 98.62 189 ASP A C 1
ATOM 1455 O O . ASP A 1 189 ? -1.174 -10.183 -4.227 1.00 98.62 189 ASP A O 1
ATOM 1459 N N . THR A 1 190 ? 0.390 -10.897 -2.771 1.00 98.38 190 THR A N 1
ATOM 1460 C CA . THR A 1 190 ? 1.413 -9.890 -3.060 1.00 98.38 190 THR A CA 1
ATOM 1461 C C . THR A 1 190 ? 2.615 -10.497 -3.775 1.00 98.38 190 THR A C 1
ATOM 1463 O O . THR A 1 190 ? 3.630 -9.822 -3.930 1.00 98.38 190 THR A O 1
ATOM 1466 N N . LYS A 1 191 ? 2.533 -11.750 -4.256 1.00 98.31 191 LYS A N 1
ATOM 1467 C CA . LYS A 1 191 ? 3.650 -12.433 -4.936 1.00 98.31 191 LYS A CA 1
ATOM 1468 C C . LYS A 1 191 ? 4.202 -11.593 -6.091 1.00 98.31 191 LYS A C 1
ATOM 1470 O O . LYS A 1 191 ? 5.413 -11.429 -6.204 1.00 98.31 191 LYS A O 1
ATOM 1475 N N . TYR A 1 192 ? 3.312 -10.999 -6.889 1.00 98.00 192 TYR A N 1
ATOM 1476 C CA . TYR A 1 192 ? 3.681 -10.138 -8.015 1.00 98.00 192 TYR A CA 1
ATOM 1477 C C . TYR A 1 192 ? 4.545 -8.937 -7.603 1.00 98.00 192 TYR A C 1
ATOM 1479 O O . TYR A 1 192 ? 5.460 -8.543 -8.323 1.00 98.00 192 TYR A O 1
ATOM 1487 N N . CYS A 1 193 ? 4.284 -8.394 -6.414 1.00 97.81 193 CYS A N 1
ATOM 1488 C CA . CYS A 1 193 ? 4.983 -7.249 -5.839 1.00 97.81 193 CYS A CA 1
ATOM 1489 C C . CYS A 1 193 ? 6.412 -7.579 -5.414 1.00 97.81 193 CYS A C 1
ATOM 1491 O O . CYS A 1 193 ? 7.270 -6.704 -5.435 1.00 97.81 193 CYS A O 1
ATOM 1493 N N . TYR A 1 194 ? 6.687 -8.832 -5.060 1.00 98.44 194 TYR A N 1
ATOM 1494 C CA . TYR A 1 194 ? 8.044 -9.302 -4.782 1.00 98.44 194 TYR A CA 1
ATOM 1495 C C . TYR A 1 194 ? 8.760 -9.761 -6.053 1.00 98.44 194 TYR A C 1
ATOM 1497 O O . TYR A 1 194 ? 9.947 -9.489 -6.232 1.00 98.44 194 TYR A O 1
ATOM 1505 N N . ASP A 1 195 ? 8.043 -10.427 -6.958 1.00 98.31 195 ASP A N 1
ATOM 1506 C CA . ASP A 1 195 ? 8.616 -10.961 -8.191 1.00 98.31 195 ASP A CA 1
ATOM 1507 C C . ASP A 1 195 ? 9.186 -9.887 -9.107 1.00 98.31 195 ASP A C 1
ATOM 1509 O O . ASP A 1 195 ? 10.240 -10.110 -9.706 1.00 98.31 195 ASP A O 1
ATOM 1513 N N . TRP A 1 196 ? 8.509 -8.746 -9.207 1.00 97.56 196 TRP A N 1
ATOM 1514 C CA . TRP A 1 196 ? 8.787 -7.742 -10.222 1.00 97.56 196 TRP A CA 1
ATOM 1515 C C . TRP A 1 196 ? 9.041 -6.381 -9.605 1.00 97.56 196 TRP A C 1
ATOM 1517 O O . TRP A 1 196 ? 8.386 -5.975 -8.648 1.00 97.56 196 TRP A O 1
ATOM 1527 N N . ARG A 1 197 ? 9.952 -5.638 -10.229 1.00 94.69 197 ARG A N 1
ATOM 1528 C CA . ARG A 1 197 ? 10.006 -4.183 -10.096 1.00 94.69 197 ARG A CA 1
ATOM 1529 C C . ARG A 1 197 ? 9.588 -3.546 -11.408 1.00 94.69 197 ARG A C 1
ATOM 1531 O O . ARG A 1 197 ? 9.943 -4.045 -12.480 1.00 94.69 197 ARG A O 1
ATOM 1538 N N . TRP A 1 198 ? 8.864 -2.443 -11.313 1.00 95.12 198 TRP A N 1
ATOM 1539 C CA . TRP A 1 198 ? 8.447 -1.663 -12.467 1.00 95.12 198 TRP A CA 1
ATOM 1540 C C . TRP A 1 198 ? 9.389 -0.496 -12.746 1.00 95.12 198 TRP A C 1
ATOM 1542 O O . TRP A 1 198 ? 10.036 0.036 -11.844 1.00 95.12 198 TRP A O 1
ATOM 1552 N N . MET A 1 199 ? 9.454 -0.077 -14.006 1.00 93.25 199 MET A N 1
ATOM 1553 C CA . MET A 1 199 ? 10.186 1.103 -14.431 1.00 93.25 199 MET A CA 1
ATOM 1554 C C . MET A 1 199 ? 9.489 1.849 -15.566 1.00 93.25 199 MET A C 1
ATOM 1556 O O . MET A 1 199 ? 8.999 1.268 -16.536 1.00 93.25 199 MET A O 1
ATOM 1560 N N . LYS A 1 200 ? 9.511 3.171 -15.435 1.00 91.31 200 LYS A N 1
ATOM 1561 C CA . LYS A 1 200 ? 9.134 4.139 -16.459 1.00 91.31 200 LYS A CA 1
ATOM 1562 C C . LYS A 1 200 ? 9.859 3.876 -17.783 1.00 91.31 200 LYS A C 1
ATOM 1564 O O . LYS A 1 200 ? 11.064 3.625 -17.789 1.00 91.31 200 LYS A O 1
ATOM 1569 N N . SER A 1 201 ? 9.158 3.964 -18.916 1.00 90.00 201 SER A N 1
ATOM 1570 C CA . SER A 1 201 ? 9.783 3.714 -20.224 1.00 90.00 201 SER A CA 1
ATOM 1571 C C . SER A 1 201 ? 10.828 4.770 -20.596 1.00 90.00 201 SER A C 1
ATOM 1573 O O . SER A 1 201 ? 11.776 4.456 -21.312 1.00 90.00 201 SER A O 1
ATOM 1575 N N . SER A 1 202 ? 10.690 5.998 -20.084 1.00 89.50 202 SER A N 1
ATOM 1576 C CA . SER A 1 202 ? 11.673 7.085 -20.231 1.00 89.50 202 SER A CA 1
ATOM 1577 C C . SER A 1 202 ? 13.059 6.705 -19.694 1.00 89.50 202 SER A C 1
ATOM 1579 O O . SER A 1 202 ? 14.077 7.026 -20.306 1.00 89.50 202 SER A O 1
ATOM 1581 N N . PHE A 1 203 ? 13.120 5.908 -18.623 1.00 91.25 203 PHE A N 1
ATOM 1582 C CA . PHE A 1 203 ? 14.365 5.364 -18.057 1.00 91.25 203 PHE A CA 1
ATOM 1583 C C . PHE A 1 203 ? 14.987 4.266 -18.921 1.00 91.25 203 PHE A C 1
ATOM 1585 O O . PHE A 1 203 ? 16.028 3.713 -18.578 1.00 91.25 203 PHE A O 1
ATOM 1592 N N . LEU A 1 204 ? 14.352 3.946 -20.043 1.00 90.50 204 LEU A N 1
ATOM 1593 C CA . LEU A 1 204 ? 14.877 3.116 -21.106 1.00 90.50 204 LEU A CA 1
ATOM 1594 C C . LEU A 1 204 ? 14.769 3.851 -22.448 1.00 90.50 204 LEU A C 1
ATOM 1596 O O . LEU A 1 204 ? 14.721 3.214 -23.488 1.00 90.50 204 LEU A O 1
ATOM 1600 N N . ALA A 1 205 ? 14.794 5.182 -22.490 1.00 88.81 205 ALA A N 1
ATOM 1601 C CA . ALA A 1 205 ? 14.944 5.911 -23.749 1.00 88.81 205 ALA A CA 1
ATOM 1602 C C . ALA A 1 205 ? 16.364 5.731 -24.329 1.00 88.81 205 ALA A C 1
ATOM 1604 O O . ALA A 1 205 ? 17.342 5.585 -23.588 1.00 88.81 205 ALA A O 1
ATOM 1605 N N . THR A 1 206 ? 16.507 5.689 -25.653 1.00 89.38 206 THR A N 1
ATOM 1606 C CA . THR A 1 206 ? 17.811 5.772 -26.336 1.00 89.38 206 THR A CA 1
ATOM 1607 C C . THR A 1 206 ? 18.334 7.209 -26.329 1.00 89.38 206 THR A C 1
ATOM 1609 O O . THR A 1 206 ? 17.582 8.147 -26.066 1.00 89.38 206 THR A O 1
ATOM 1612 N N . ASP A 1 207 ? 19.619 7.412 -26.630 1.00 90.25 207 ASP A N 1
ATOM 1613 C CA . ASP A 1 207 ? 20.174 8.769 -26.737 1.00 90.25 207 ASP A CA 1
ATOM 1614 C C . ASP A 1 207 ? 19.499 9.594 -27.834 1.00 90.25 207 ASP A C 1
ATOM 1616 O O . ASP A 1 207 ? 19.214 10.769 -27.615 1.00 90.25 207 ASP A O 1
ATOM 1620 N N . ASP A 1 208 ? 19.145 8.964 -28.956 1.00 90.31 208 ASP A N 1
ATOM 1621 C CA . ASP A 1 208 ? 18.384 9.606 -30.031 1.00 90.31 208 ASP A CA 1
ATOM 1622 C C . ASP A 1 208 ? 16.983 10.039 -29.579 1.00 90.31 208 ASP A C 1
ATOM 1624 O O . ASP A 1 208 ? 16.499 11.090 -29.997 1.00 90.31 208 ASP A O 1
ATOM 1628 N N . GLN A 1 209 ? 16.318 9.240 -28.735 1.00 86.69 209 GLN A N 1
ATOM 1629 C CA . GLN A 1 209 ? 15.014 9.598 -28.169 1.00 86.69 209 GLN A CA 1
ATOM 1630 C C . GLN A 1 209 ? 15.145 10.789 -27.215 1.00 86.69 209 GLN A C 1
ATOM 1632 O O . GLN A 1 209 ? 14.406 11.758 -27.361 1.00 86.69 209 GLN A O 1
ATOM 1637 N N . LEU A 1 210 ? 16.130 10.771 -26.310 1.00 87.81 210 LEU A N 1
ATOM 1638 C CA . LEU A 1 210 ? 16.377 11.897 -25.401 1.00 87.81 210 LEU A CA 1
ATOM 1639 C C . LEU A 1 210 ? 16.767 13.178 -26.150 1.00 87.81 210 LEU A C 1
ATOM 1641 O O . LEU A 1 210 ? 16.315 14.259 -25.792 1.00 87.81 210 LEU A O 1
ATOM 1645 N N . ALA A 1 211 ? 17.550 13.076 -27.228 1.00 88.69 211 ALA A N 1
ATOM 1646 C CA . ALA A 1 211 ? 17.933 14.231 -28.040 1.00 88.69 211 ALA A CA 1
ATOM 1647 C C . ALA A 1 211 ? 16.733 14.913 -28.724 1.00 88.69 211 ALA A C 1
ATOM 1649 O O . ALA A 1 211 ? 16.768 16.116 -28.982 1.00 88.69 211 ALA A O 1
ATOM 1650 N N . ARG A 1 212 ? 15.664 14.159 -29.013 1.00 88.31 212 ARG A N 1
ATOM 1651 C CA . ARG A 1 212 ? 14.411 14.689 -29.578 1.00 88.31 212 ARG A CA 1
ATOM 1652 C C . ARG A 1 212 ? 13.480 15.269 -28.515 1.00 88.31 212 ARG A C 1
ATOM 1654 O O . ARG A 1 212 ? 12.560 16.004 -28.865 1.00 88.31 212 ARG A O 1
ATOM 1661 N N . GLU A 1 213 ? 13.721 14.963 -27.243 1.00 86.06 213 GLU A N 1
ATOM 1662 C CA . GLU A 1 213 ? 12.837 15.288 -26.122 1.00 86.06 213 GLU A CA 1
ATOM 1663 C C . GLU A 1 213 ? 13.624 15.967 -24.994 1.00 86.06 213 GLU A C 1
ATOM 1665 O O . GLU A 1 213 ? 13.872 15.361 -23.952 1.00 86.06 213 GLU A O 1
ATOM 1670 N N . PRO A 1 214 ? 14.005 17.251 -25.158 1.00 83.31 214 PRO A N 1
ATOM 1671 C CA . PRO A 1 214 ? 14.874 17.944 -24.202 1.00 83.31 214 PRO A CA 1
ATOM 1672 C C . PRO A 1 214 ? 14.324 18.000 -22.771 1.00 83.31 214 PRO A C 1
ATOM 1674 O O . PRO A 1 214 ? 15.087 18.105 -21.815 1.00 83.31 214 PRO A O 1
ATOM 1677 N N . PHE A 1 215 ? 13.001 17.911 -22.599 1.00 84.81 215 PHE A N 1
ATOM 1678 C CA . PHE A 1 215 ? 12.367 17.873 -21.279 1.00 84.81 215 PHE A CA 1
ATOM 1679 C C . PHE A 1 215 ? 12.644 16.565 -20.513 1.00 84.81 215 PHE A C 1
ATOM 1681 O O . PHE A 1 215 ? 12.428 16.533 -19.306 1.00 84.81 215 PHE A O 1
ATOM 1688 N N . LEU A 1 216 ? 13.143 15.513 -21.176 1.00 86.94 216 LEU A N 1
ATOM 1689 C CA . LEU A 1 216 ? 13.563 14.248 -20.565 1.00 86.94 216 LEU A CA 1
ATOM 1690 C C . LEU A 1 216 ? 15.046 14.208 -20.196 1.00 86.94 216 LEU A C 1
ATOM 1692 O O . LEU A 1 216 ? 15.510 13.196 -19.683 1.00 86.94 216 LEU A O 1
ATOM 1696 N N . GLU A 1 217 ? 15.812 15.280 -20.403 1.00 87.31 217 GLU A N 1
ATOM 1697 C CA . GLU A 1 217 ? 17.257 15.268 -20.134 1.00 87.31 217 GLU A CA 1
ATOM 1698 C C . GLU A 1 217 ? 17.590 14.880 -18.678 1.00 87.31 217 GLU A C 1
ATOM 1700 O O . GLU A 1 217 ? 18.594 14.216 -18.418 1.00 87.31 217 GLU A O 1
ATOM 1705 N N . TRP A 1 218 ? 16.698 15.188 -17.727 1.00 88.31 218 TRP A N 1
ATOM 1706 C CA . TRP A 1 218 ? 16.839 14.802 -16.318 1.00 88.31 218 TRP A CA 1
ATOM 1707 C C . TRP A 1 218 ? 16.892 13.280 -16.090 1.00 88.31 218 TRP A C 1
ATOM 1709 O O . TRP A 1 218 ? 17.423 12.845 -15.066 1.00 88.31 218 TRP A O 1
ATOM 1719 N N . VAL A 1 219 ? 16.382 12.458 -17.019 1.00 90.69 219 VAL A N 1
ATOM 1720 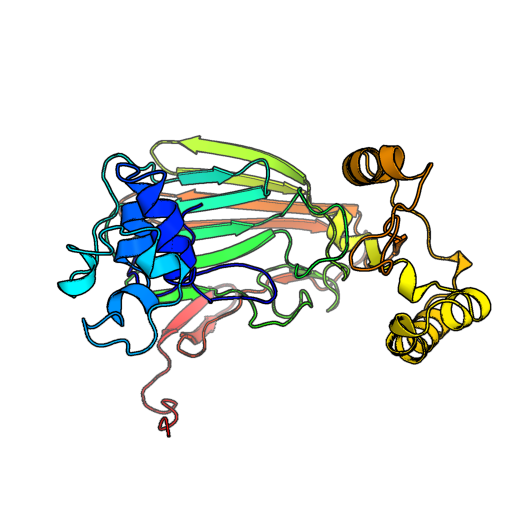C CA . VAL A 1 219 ? 16.422 10.992 -16.898 1.00 90.69 219 VAL A CA 1
ATOM 1721 C C . VAL A 1 219 ? 17.753 10.390 -17.336 1.00 90.69 219 VAL A C 1
ATOM 1723 O O . VAL A 1 219 ? 17.989 9.225 -17.030 1.00 90.69 219 VAL A O 1
ATOM 1726 N N . ARG A 1 220 ? 18.637 11.136 -18.020 1.00 92.00 220 ARG A N 1
ATOM 1727 C CA . ARG A 1 220 ? 19.865 10.588 -18.628 1.00 92.00 220 ARG A CA 1
ATOM 1728 C C . ARG A 1 220 ? 20.767 9.906 -17.602 1.00 92.00 220 ARG A C 1
ATOM 1730 O O . ARG A 1 220 ? 21.079 8.726 -17.735 1.00 92.00 220 ARG A O 1
ATOM 1737 N N . GLU A 1 221 ? 21.144 10.625 -16.549 1.00 94.38 221 GLU A N 1
ATOM 1738 C CA . GLU A 1 221 ? 22.032 10.090 -15.513 1.00 94.38 221 GLU A CA 1
ATOM 1739 C C . GLU A 1 221 ? 21.366 8.957 -14.693 1.00 94.38 221 GLU A C 1
ATOM 1741 O O . GLU A 1 221 ? 21.995 7.907 -14.511 1.00 94.38 221 GLU A O 1
ATOM 1746 N N . PRO A 1 222 ? 20.097 9.072 -14.236 1.00 93.25 222 PRO A N 1
ATOM 1747 C CA . PRO A 1 222 ? 19.385 7.951 -13.619 1.00 93.25 222 PRO A CA 1
ATOM 1748 C C . PRO A 1 222 ? 19.258 6.711 -14.518 1.00 93.25 222 PRO A C 1
ATOM 1750 O O . PRO A 1 222 ? 19.458 5.593 -14.037 1.00 93.25 222 PRO A O 1
ATOM 1753 N N . ARG A 1 223 ? 18.963 6.890 -15.813 1.00 93.62 223 ARG A N 1
ATOM 1754 C CA . ARG A 1 223 ? 18.914 5.822 -16.824 1.00 93.62 223 ARG A CA 1
ATOM 1755 C C . ARG A 1 223 ? 20.257 5.118 -16.931 1.00 93.62 223 ARG A C 1
ATOM 1757 O O . ARG A 1 223 ? 20.295 3.893 -16.893 1.00 93.62 223 ARG A O 1
ATOM 1764 N N . ASP A 1 224 ? 21.353 5.860 -17.051 1.00 95.19 224 ASP A N 1
ATOM 1765 C CA . ASP A 1 224 ? 22.681 5.263 -17.225 1.00 95.19 224 ASP A CA 1
ATOM 1766 C C . ASP A 1 224 ? 23.076 4.447 -15.985 1.00 95.19 224 ASP A C 1
ATOM 1768 O O . ASP A 1 224 ? 23.553 3.314 -16.102 1.00 95.19 224 ASP A O 1
ATOM 1772 N N . ARG A 1 225 ? 22.767 4.956 -14.783 1.00 95.75 225 ARG A N 1
ATOM 1773 C CA . ARG A 1 225 ? 22.933 4.210 -13.523 1.00 95.75 225 ARG A CA 1
ATOM 1774 C C . ARG A 1 225 ? 22.068 2.951 -13.460 1.00 95.75 225 ARG A C 1
ATOM 1776 O O . ARG A 1 225 ? 22.523 1.930 -12.941 1.00 95.75 225 ARG A O 1
ATOM 1783 N N . LEU A 1 226 ? 20.833 3.016 -13.958 1.00 94.38 226 LEU A N 1
ATOM 1784 C CA . LEU A 1 226 ? 19.933 1.867 -14.030 1.00 94.38 226 LEU A CA 1
ATOM 1785 C C . LEU A 1 226 ? 20.478 0.806 -14.993 1.00 94.38 226 LEU A C 1
ATOM 1787 O O . LEU A 1 226 ? 20.608 -0.356 -14.610 1.00 94.38 226 LEU A O 1
ATOM 1791 N N . LEU A 1 227 ? 20.839 1.210 -16.211 1.00 94.94 227 LEU A N 1
ATOM 1792 C CA . LEU A 1 227 ? 21.305 0.328 -17.281 1.00 94.94 227 LEU A CA 1
ATOM 1793 C C . LEU A 1 227 ? 22.656 -0.322 -16.979 1.00 94.94 227 LEU A C 1
ATOM 1795 O O . LEU A 1 227 ? 22.873 -1.467 -17.369 1.00 94.94 227 LEU A O 1
ATOM 1799 N N . ALA A 1 228 ? 23.530 0.353 -16.227 1.00 96.12 228 ALA A N 1
ATOM 1800 C CA . ALA A 1 228 ? 24.776 -0.234 -15.738 1.00 96.12 228 ALA A CA 1
ATOM 1801 C C . ALA A 1 228 ? 24.546 -1.420 -14.780 1.00 96.12 228 ALA A C 1
ATOM 1803 O O . ALA A 1 228 ? 25.395 -2.302 -14.672 1.00 96.12 228 ALA A O 1
ATOM 1804 N N . ARG A 1 229 ? 23.408 -1.448 -14.071 1.00 94.62 229 ARG A N 1
ATOM 1805 C CA . ARG A 1 229 ? 23.040 -2.523 -13.130 1.00 94.62 229 ARG A CA 1
ATOM 1806 C C . ARG A 1 229 ? 22.122 -3.561 -13.758 1.00 94.62 229 ARG A C 1
ATOM 1808 O O . ARG A 1 229 ? 22.143 -4.724 -13.368 1.00 94.62 229 ARG A O 1
ATOM 1815 N N . THR A 1 230 ? 21.268 -3.131 -14.677 1.00 95.06 230 THR A N 1
ATOM 1816 C CA . THR A 1 230 ? 20.267 -3.977 -15.322 1.00 95.06 230 THR A CA 1
ATOM 1817 C C . THR A 1 230 ? 20.148 -3.566 -16.782 1.00 95.06 230 THR A C 1
ATOM 1819 O O . THR A 1 230 ? 19.406 -2.627 -17.095 1.00 95.06 230 THR A O 1
ATOM 1822 N N . PRO A 1 231 ? 20.895 -4.256 -17.660 1.00 94.88 231 PRO A N 1
ATOM 1823 C CA . PRO A 1 231 ? 20.888 -4.027 -19.094 1.00 94.88 231 PRO A CA 1
ATOM 1824 C C . PRO A 1 231 ? 19.484 -4.020 -19.702 1.00 94.88 231 PRO A C 1
ATOM 1826 O O . PRO A 1 231 ? 18.555 -4.657 -19.208 1.00 94.88 231 PRO A O 1
ATOM 1829 N N . ARG A 1 232 ? 19.336 -3.270 -20.796 1.00 93.88 232 ARG A N 1
ATOM 1830 C CA . ARG A 1 232 ? 18.057 -2.982 -21.463 1.00 93.88 232 ARG A CA 1
ATOM 1831 C C . ARG A 1 232 ? 17.282 -4.234 -21.883 1.00 93.88 232 ARG A C 1
ATOM 1833 O O . ARG A 1 232 ? 16.061 -4.226 -21.832 1.00 93.88 232 ARG A O 1
ATOM 1840 N N . ASP A 1 233 ? 17.982 -5.279 -22.299 1.00 94.75 233 ASP A N 1
ATOM 1841 C CA . ASP A 1 233 ? 17.428 -6.564 -22.738 1.00 94.75 233 ASP A CA 1
ATOM 1842 C C . ASP A 1 233 ? 16.834 -7.406 -21.597 1.00 94.75 233 ASP A C 1
ATOM 1844 O O . ASP A 1 233 ? 16.126 -8.373 -21.857 1.00 94.75 233 ASP A O 1
ATOM 1848 N N . GLN A 1 234 ? 17.064 -7.022 -20.338 1.00 95.94 234 GLN A N 1
ATOM 1849 C CA . GLN A 1 234 ? 16.448 -7.651 -19.164 1.00 95.94 234 GLN A CA 1
ATOM 1850 C C . GLN A 1 234 ? 15.102 -7.027 -18.774 1.00 95.94 234 GLN A C 1
ATOM 1852 O O . GLN A 1 234 ? 14.512 -7.414 -17.760 1.00 95.94 234 GLN A O 1
ATOM 1857 N N . TRP A 1 235 ? 14.632 -6.040 -19.536 1.00 96.19 235 TRP A N 1
ATOM 1858 C CA . TRP A 1 235 ? 13.362 -5.369 -19.304 1.00 96.19 235 TRP A CA 1
ATOM 1859 C C . TRP A 1 235 ? 12.352 -5.757 -20.370 1.00 96.19 235 TRP A C 1
ATOM 1861 O O . TRP A 1 235 ? 12.637 -5.727 -21.566 1.00 96.19 235 TRP A O 1
ATOM 1871 N N . GLU A 1 236 ? 11.140 -6.062 -19.930 1.00 95.88 236 GLU A N 1
ATOM 1872 C CA . GLU A 1 236 ? 10.029 -6.411 -20.806 1.00 95.88 236 GLU A CA 1
ATOM 1873 C C . GLU A 1 236 ? 8.794 -5.578 -20.477 1.00 95.88 236 GLU A C 1
ATOM 1875 O O . GLU A 1 236 ? 8.657 -5.051 -19.373 1.00 95.88 236 GLU A O 1
ATOM 1880 N N . ARG A 1 237 ? 7.876 -5.459 -21.436 1.00 94.94 237 ARG A N 1
ATOM 1881 C CA . ARG A 1 237 ? 6.561 -4.869 -21.179 1.00 94.94 237 ARG A CA 1
ATOM 1882 C C . ARG A 1 237 ? 5.795 -5.744 -20.205 1.00 94.94 237 ARG A C 1
ATOM 1884 O O . ARG A 1 237 ? 5.745 -6.961 -20.370 1.00 94.94 237 ARG A O 1
ATOM 1891 N N . ASP A 1 238 ? 5.165 -5.115 -19.225 1.00 95.88 238 ASP A N 1
ATOM 1892 C CA . ASP A 1 238 ? 4.282 -5.832 -18.321 1.00 95.88 238 ASP A CA 1
ATOM 1893 C C . ASP A 1 238 ? 3.069 -6.391 -19.098 1.00 95.88 238 ASP A C 1
ATOM 1895 O O . ASP A 1 238 ? 2.378 -5.621 -19.769 1.00 95.88 238 ASP A O 1
ATOM 1899 N N . PRO A 1 239 ? 2.810 -7.709 -19.059 1.00 95.25 239 PRO A N 1
ATOM 1900 C CA . PRO A 1 239 ? 1.748 -8.353 -19.819 1.00 95.25 239 PRO A CA 1
ATOM 1901 C C . PRO A 1 239 ? 0.437 -8.469 -19.031 1.00 95.25 239 PRO A C 1
ATOM 1903 O O . PRO A 1 239 ? -0.476 -9.160 -19.487 1.00 95.25 239 PRO A O 1
ATOM 1906 N N . SER A 1 240 ? 0.345 -7.901 -17.822 1.00 93.50 240 SER A N 1
ATOM 1907 C CA . SER A 1 240 ? -0.865 -8.031 -17.011 1.00 93.50 240 SER A CA 1
ATOM 1908 C C . SER A 1 240 ? -2.081 -7.455 -17.753 1.00 93.50 240 SER A C 1
ATOM 1910 O O . SER A 1 240 ? -1.960 -6.421 -18.416 1.00 93.50 240 SER A O 1
ATOM 1912 N N . PRO A 1 241 ? -3.265 -8.096 -17.651 1.00 92.56 241 PRO A N 1
ATOM 1913 C CA . PRO A 1 241 ? -4.456 -7.634 -18.358 1.00 92.56 241 PRO A CA 1
ATOM 1914 C C . PRO A 1 241 ? -4.779 -6.166 -18.079 1.00 92.56 241 PRO A C 1
ATOM 1916 O O . PRO A 1 241 ? -5.000 -5.420 -19.017 1.00 92.56 241 PRO A O 1
ATOM 1919 N N . ALA A 1 242 ? -4.690 -5.719 -16.822 1.00 90.75 242 ALA A N 1
ATOM 1920 C CA . ALA A 1 242 ? -4.971 -4.331 -16.455 1.00 90.75 242 ALA A CA 1
ATOM 1921 C C . ALA A 1 242 ? -4.034 -3.322 -17.144 1.00 90.75 242 ALA A C 1
ATOM 1923 O O . ALA A 1 242 ? -4.489 -2.281 -17.612 1.00 90.75 242 ALA A O 1
ATOM 1924 N N . VAL A 1 243 ? -2.736 -3.631 -17.244 1.00 93.06 243 VAL A N 1
ATOM 1925 C CA . VAL A 1 243 ? -1.775 -2.786 -17.970 1.00 93.06 243 VAL A CA 1
ATOM 1926 C C . VAL A 1 243 ? -2.084 -2.788 -19.463 1.00 93.06 243 VAL A C 1
ATOM 1928 O O . VAL A 1 243 ? -2.119 -1.730 -20.089 1.00 93.06 243 VAL A O 1
ATOM 1931 N N . ARG A 1 244 ? -2.322 -3.968 -20.044 1.00 93.12 244 ARG A N 1
ATOM 1932 C CA . ARG A 1 244 ? -2.640 -4.092 -21.467 1.00 93.12 244 ARG A CA 1
ATOM 1933 C C . ARG A 1 244 ? -3.903 -3.318 -21.818 1.00 93.12 244 ARG A C 1
ATOM 1935 O O . ARG A 1 244 ? -3.866 -2.497 -22.724 1.00 93.12 244 ARG A O 1
ATOM 1942 N N . ASP A 1 245 ? -4.982 -3.544 -21.085 1.00 92.25 245 ASP A N 1
ATOM 1943 C CA . ASP A 1 245 ? -6.277 -2.922 -21.339 1.00 92.25 245 ASP A CA 1
ATOM 1944 C C . ASP A 1 245 ? -6.194 -1.391 -21.175 1.00 92.25 245 ASP A C 1
ATOM 1946 O O . ASP A 1 245 ? -6.893 -0.657 -21.872 1.00 92.25 245 ASP A O 1
ATOM 1950 N N . TYR A 1 246 ? -5.289 -0.900 -20.314 1.00 90.62 246 TYR A N 1
ATOM 1951 C CA . TYR A 1 246 ? -4.989 0.524 -20.193 1.00 90.62 246 TYR A CA 1
ATOM 1952 C C . TYR A 1 246 ? -4.241 1.079 -21.412 1.00 90.62 246 TYR A C 1
ATOM 1954 O O . TYR A 1 246 ? -4.667 2.093 -21.954 1.00 90.62 246 TYR A O 1
ATOM 1962 N N . PHE A 1 247 ? -3.138 0.453 -21.846 1.00 91.38 247 PHE A N 1
ATOM 1963 C CA . PHE A 1 247 ? -2.242 1.025 -22.864 1.00 91.38 247 PHE A CA 1
ATOM 1964 C C . PHE A 1 247 ? -2.591 0.661 -24.312 1.00 91.38 247 PHE A C 1
ATOM 1966 O O . PHE A 1 247 ? -2.387 1.485 -25.202 1.00 91.38 247 PHE A O 1
ATOM 1973 N N . GLU A 1 248 ? -3.094 -0.546 -24.578 1.00 91.38 248 GLU A N 1
ATOM 1974 C CA . GLU A 1 248 ? -3.334 -1.076 -25.929 1.00 91.38 248 GLU A CA 1
ATOM 1975 C C . GLU A 1 248 ? -4.205 -0.160 -26.812 1.00 91.38 248 GLU A C 1
ATOM 1977 O O . GLU A 1 248 ? -3.808 0.076 -27.957 1.00 91.38 248 GLU A O 1
ATOM 1982 N N . PRO A 1 249 ? -5.291 0.470 -26.309 1.00 90.81 249 PRO A N 1
ATOM 1983 C CA . PRO A 1 249 ? -6.084 1.421 -27.096 1.00 90.81 249 PRO A CA 1
ATOM 1984 C C . PRO A 1 249 ? -5.296 2.643 -27.591 1.00 90.81 249 PRO A C 1
ATOM 1986 O O . PRO A 1 249 ? -5.646 3.236 -28.611 1.00 90.81 249 PRO A O 1
ATOM 1989 N N . TRP A 1 250 ? -4.222 3.018 -26.893 1.00 87.75 250 TRP A N 1
ATOM 1990 C CA . TRP A 1 250 ? -3.416 4.206 -27.188 1.00 87.75 250 TRP A CA 1
ATOM 1991 C C . TRP A 1 250 ? -2.170 3.896 -28.016 1.00 87.75 250 TRP A C 1
ATOM 1993 O O . TRP A 1 250 ? -1.505 4.814 -28.491 1.00 87.75 250 TRP A O 1
ATOM 2003 N N . MET A 1 251 ? -1.860 2.615 -28.242 1.00 86.00 251 MET A N 1
ATOM 2004 C CA . MET A 1 251 ? -0.647 2.195 -28.952 1.00 86.00 251 MET A CA 1
ATOM 2005 C C . MET A 1 251 ? -0.614 2.608 -30.428 1.00 86.00 251 MET A C 1
ATOM 2007 O O . MET A 1 251 ? 0.464 2.646 -31.015 1.00 86.00 251 MET A O 1
ATOM 2011 N N . ALA A 1 252 ? -1.768 2.914 -31.032 1.00 84.12 252 ALA A N 1
ATOM 2012 C CA . ALA A 1 252 ? -1.844 3.446 -32.395 1.00 84.12 252 ALA A CA 1
ATOM 2013 C C . ALA A 1 252 ? -1.474 4.941 -32.487 1.00 84.12 252 ALA A C 1
ATOM 2015 O O . ALA A 1 252 ? -1.200 5.433 -33.580 1.00 84.12 252 ALA A O 1
ATOM 2016 N N . GLY A 1 253 ? -1.494 5.659 -31.359 1.00 83.81 253 GLY A N 1
ATOM 2017 C CA . GLY A 1 253 ? -1.150 7.074 -31.253 1.00 83.81 253 GLY A CA 1
ATOM 2018 C C . GLY A 1 253 ? 0.098 7.287 -30.400 1.00 83.81 253 GLY A C 1
ATOM 2019 O O . GLY A 1 253 ? 1.085 6.566 -30.534 1.00 83.81 253 GLY A O 1
ATOM 2020 N N . ASP A 1 254 ? 0.049 8.289 -29.522 1.00 79.88 254 ASP A N 1
ATOM 2021 C CA . ASP A 1 254 ? 1.062 8.488 -28.489 1.00 79.88 254 ASP A CA 1
ATOM 2022 C C . ASP A 1 254 ? 0.552 7.905 -27.157 1.00 79.88 254 ASP A C 1
ATOM 2024 O O . ASP A 1 254 ? -0.296 8.527 -26.514 1.00 79.88 254 ASP A O 1
ATOM 2028 N N . PRO A 1 255 ? 1.026 6.717 -26.727 1.00 80.31 255 PRO A N 1
ATOM 2029 C CA . PRO A 1 255 ? 0.582 6.086 -25.486 1.00 80.31 255 PRO A CA 1
ATOM 2030 C C . PRO A 1 255 ? 1.221 6.714 -24.240 1.00 80.31 255 PRO A C 1
ATOM 2032 O O . PRO A 1 255 ? 1.097 6.154 -23.149 1.00 80.31 255 PRO A O 1
ATOM 2035 N N . ARG A 1 256 ? 1.982 7.808 -24.387 1.00 81.00 256 ARG A N 1
ATOM 2036 C CA . ARG A 1 256 ? 2.756 8.383 -23.292 1.00 81.00 256 ARG A CA 1
ATOM 2037 C C . ARG A 1 256 ? 1.925 9.307 -22.415 1.00 81.00 256 ARG A C 1
ATOM 2039 O O . ARG A 1 256 ? 1.234 10.207 -22.887 1.00 81.00 256 ARG A O 1
ATOM 2046 N N . MET A 1 257 ? 2.068 9.124 -21.111 1.00 76.12 257 MET A N 1
ATOM 2047 C CA . MET A 1 257 ? 1.507 9.994 -20.085 1.00 76.12 257 MET A CA 1
ATOM 2048 C C . MET A 1 257 ? 2.455 11.153 -19.753 1.00 76.12 257 MET A C 1
ATOM 2050 O O . MET A 1 257 ? 3.644 11.098 -20.060 1.00 76.12 257 MET A O 1
ATOM 2054 N N . TRP A 1 258 ? 1.913 12.189 -19.099 1.00 63.75 258 TRP A N 1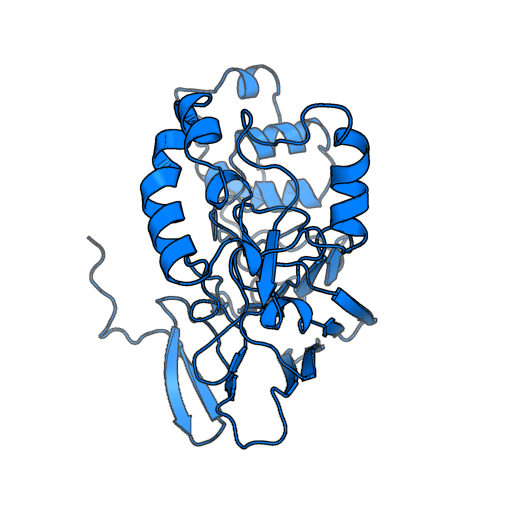
ATOM 2055 C CA . TRP A 1 258 ? 2.653 13.326 -18.527 1.00 63.75 258 TRP A CA 1
ATOM 2056 C C . TRP A 1 258 ? 3.623 14.000 -19.500 1.00 63.75 258 TRP A C 1
ATOM 2058 O O . TRP A 1 258 ? 4.836 13.887 -19.378 1.00 63.75 258 TRP A O 1
ATOM 2068 N N . THR A 1 259 ? 3.074 14.734 -20.471 1.00 62.03 259 THR A N 1
ATOM 2069 C CA . THR A 1 259 ? 3.873 15.488 -21.455 1.00 62.03 259 THR A CA 1
ATOM 2070 C C . THR A 1 259 ? 4.902 14.596 -22.157 1.00 62.03 259 THR A C 1
ATOM 2072 O O . THR A 1 259 ? 6.052 14.982 -22.289 1.00 62.03 259 THR A O 1
ATOM 2075 N N . ALA A 1 260 ? 4.483 13.409 -22.612 1.00 62.38 260 ALA A N 1
ATOM 2076 C CA . ALA A 1 260 ? 5.312 12.463 -23.362 1.00 62.38 260 ALA A CA 1
ATOM 2077 C C . ALA A 1 260 ? 6.429 11.737 -22.569 1.00 62.38 260 ALA A C 1
ATOM 2079 O O . ALA A 1 260 ? 7.386 11.252 -23.167 1.00 62.38 260 ALA A O 1
ATOM 2080 N N . GLU A 1 261 ? 6.303 11.589 -21.246 1.00 73.94 261 GLU A N 1
ATOM 2081 C CA . GLU A 1 261 ? 7.301 10.893 -20.421 1.00 73.94 261 GLU A CA 1
ATOM 2082 C C . GLU A 1 261 ? 7.200 9.360 -20.519 1.00 73.94 261 GLU A C 1
ATOM 2084 O O . GLU A 1 261 ? 8.171 8.676 -20.848 1.00 73.94 261 GLU A O 1
ATOM 2089 N N . ASP A 1 262 ? 6.019 8.799 -20.252 1.00 82.38 262 ASP A N 1
ATOM 2090 C CA . ASP A 1 262 ? 5.906 7.381 -19.896 1.00 82.38 262 ASP A CA 1
ATOM 2091 C C . ASP A 1 262 ? 4.869 6.638 -20.730 1.00 82.38 262 ASP A C 1
ATOM 2093 O O . ASP A 1 262 ? 3.673 6.874 -20.606 1.00 82.38 262 ASP A O 1
ATOM 2097 N N . SER A 1 263 ? 5.340 5.703 -21.550 1.00 87.50 263 SER A N 1
ATOM 2098 C CA . SER A 1 263 ? 4.520 4.730 -22.276 1.00 87.50 263 SER A CA 1
ATOM 2099 C C . SER A 1 263 ? 4.318 3.454 -21.447 1.00 87.50 263 SER A C 1
ATOM 2101 O O . SER A 1 263 ? 4.468 3.460 -20.224 1.00 87.50 263 SER A O 1
ATOM 2103 N N . TRP A 1 264 ? 4.003 2.348 -22.128 1.00 92.31 264 TRP A N 1
ATOM 2104 C CA . TRP A 1 264 ? 3.822 1.026 -21.543 1.00 92.31 264 TRP A CA 1
ATOM 2105 C C . TRP A 1 264 ? 4.887 0.697 -20.494 1.00 92.31 264 TRP A C 1
ATOM 2107 O O . TRP A 1 264 ? 6.090 0.709 -20.771 1.00 92.31 264 TRP A O 1
ATOM 2117 N N . ILE A 1 265 ? 4.418 0.363 -19.297 1.00 93.31 265 ILE A N 1
ATOM 2118 C CA . ILE A 1 265 ? 5.261 0.073 -18.145 1.00 93.31 265 ILE A CA 1
ATOM 2119 C C . ILE A 1 265 ? 6.173 -1.138 -18.371 1.00 93.31 265 ILE A C 1
ATOM 2121 O O . ILE A 1 265 ? 5.762 -2.189 -18.871 1.00 93.31 265 ILE A O 1
ATOM 2125 N N . LEU A 1 266 ? 7.435 -0.993 -17.982 1.00 94.81 266 LEU A N 1
ATOM 2126 C CA . LEU A 1 266 ? 8.440 -2.035 -18.130 1.00 94.81 266 LEU A CA 1
ATOM 2127 C C . LEU A 1 266 ? 8.676 -2.717 -16.787 1.00 94.81 266 LEU A C 1
ATOM 2129 O O . LEU A 1 266 ? 8.625 -2.079 -15.737 1.00 94.81 266 LEU A O 1
ATOM 2133 N N . ARG A 1 267 ? 8.954 -4.015 -16.811 1.00 96.56 267 ARG A N 1
ATOM 2134 C CA . ARG A 1 267 ? 9.247 -4.817 -15.626 1.00 96.56 267 ARG A CA 1
ATOM 2135 C C . ARG A 1 267 ? 10.512 -5.639 -15.816 1.00 96.56 267 ARG A C 1
ATOM 2137 O O . ARG A 1 267 ? 10.905 -5.958 -16.935 1.00 96.56 267 ARG A O 1
ATOM 2144 N N . THR A 1 268 ? 11.129 -6.001 -14.701 1.00 97.19 268 THR A N 1
ATOM 2145 C CA . THR A 1 268 ? 12.247 -6.949 -14.643 1.00 97.19 268 THR A CA 1
ATOM 2146 C C . THR A 1 268 ? 12.187 -7.710 -13.312 1.00 97.19 268 THR A C 1
ATOM 2148 O O . THR A 1 268 ? 11.625 -7.164 -12.346 1.00 97.19 268 THR A O 1
ATOM 2151 N N . PRO A 1 269 ? 12.697 -8.955 -13.230 1.00 97.06 269 PRO A N 1
ATOM 2152 C CA . PRO A 1 269 ? 12.711 -9.701 -11.979 1.00 97.06 269 PRO A CA 1
ATOM 2153 C C . PRO A 1 269 ? 13.418 -8.924 -10.863 1.00 97.06 269 PRO A C 1
ATOM 2155 O O . PRO A 1 269 ? 14.400 -8.221 -11.107 1.00 97.06 269 PRO A O 1
ATOM 2158 N N . TYR A 1 270 ? 12.920 -9.041 -9.633 1.00 96.50 270 TYR A N 1
ATOM 2159 C CA . TYR A 1 270 ? 13.456 -8.298 -8.492 1.00 96.50 270 TYR A CA 1
ATOM 2160 C C . TYR A 1 270 ? 13.790 -9.190 -7.296 1.00 96.50 270 TYR A C 1
ATOM 2162 O O . TYR A 1 270 ? 14.950 -9.543 -7.097 1.00 96.50 270 TYR A O 1
ATOM 2170 N N . ASN A 1 271 ? 12.791 -9.571 -6.503 1.00 96.81 271 ASN A N 1
ATOM 2171 C CA . ASN A 1 271 ? 12.967 -10.352 -5.285 1.00 96.81 271 ASN A CA 1
ATOM 2172 C C . ASN A 1 271 ? 11.997 -11.535 -5.266 1.00 96.81 271 ASN A C 1
ATOM 2174 O O . ASN A 1 271 ? 11.196 -11.692 -4.349 1.00 96.81 271 ASN A O 1
ATOM 2178 N N . SER A 1 272 ? 12.056 -12.366 -6.306 1.00 97.44 272 SER A N 1
ATOM 2179 C CA . SER A 1 272 ? 11.047 -13.396 -6.538 1.00 97.44 272 SER A CA 1
ATOM 2180 C C . SER A 1 272 ? 10.859 -14.348 -5.363 1.00 97.44 272 SER A C 1
ATOM 2182 O O . SER A 1 272 ? 11.821 -14.766 -4.704 1.00 97.44 272 SER A O 1
ATOM 2184 N N . VAL A 1 273 ? 9.590 -14.692 -5.141 1.00 98.31 273 VAL A N 1
ATOM 2185 C CA . VAL A 1 273 ? 9.118 -15.604 -4.097 1.00 98.31 273 VAL A CA 1
ATOM 2186 C C . VAL A 1 273 ? 8.174 -16.643 -4.702 1.00 98.31 273 VAL A C 1
ATOM 2188 O O . VAL A 1 273 ? 7.498 -16.392 -5.699 1.00 98.31 273 VAL A O 1
ATOM 2191 N N . ARG A 1 274 ? 8.093 -17.835 -4.107 1.00 98.50 274 ARG A N 1
ATOM 2192 C CA . ARG A 1 274 ? 7.155 -18.889 -4.534 1.00 98.50 274 ARG A CA 1
ATOM 2193 C C . ARG A 1 274 ? 5.707 -18.555 -4.198 1.00 98.50 274 ARG A C 1
ATOM 2195 O O . ARG A 1 274 ? 4.822 -18.874 -4.986 1.00 98.50 274 ARG A O 1
ATOM 2202 N N . LYS A 1 275 ? 5.470 -17.923 -3.051 1.00 98.50 275 LYS A N 1
ATOM 2203 C CA . LYS A 1 275 ? 4.157 -17.418 -2.628 1.00 98.50 275 LYS A CA 1
ATOM 2204 C C . LYS A 1 275 ? 4.323 -16.248 -1.670 1.00 98.50 275 LYS A C 1
ATOM 2206 O O . LYS A 1 275 ? 5.339 -16.172 -0.980 1.00 98.50 275 LYS A O 1
ATOM 2211 N N . SER A 1 276 ? 3.325 -15.375 -1.637 1.00 98.56 276 SER A N 1
ATOM 2212 C CA . SER A 1 276 ? 3.223 -14.292 -0.665 1.00 98.56 276 SER A CA 1
ATOM 2213 C C . SER A 1 276 ? 1.758 -13.928 -0.479 1.00 98.56 276 SER A C 1
ATOM 2215 O O . SER A 1 276 ? 1.195 -13.181 -1.276 1.00 98.56 276 SER A O 1
ATOM 2217 N N . PHE A 1 277 ? 1.138 -14.486 0.556 1.00 98.75 277 PHE A N 1
ATOM 2218 C CA . PHE A 1 277 ? -0.210 -14.129 0.971 1.00 98.75 277 PHE A CA 1
ATOM 2219 C C . PHE A 1 277 ? -0.159 -13.403 2.304 1.00 98.75 277 PHE A C 1
ATOM 2221 O O . PHE A 1 277 ? 0.507 -13.858 3.230 1.00 98.75 277 PHE A O 1
ATOM 2228 N N . ARG A 1 278 ? -0.917 -12.318 2.426 1.00 98.69 278 ARG A N 1
ATOM 2229 C CA . ARG A 1 278 ? -1.170 -11.668 3.709 1.00 98.69 278 ARG A CA 1
ATOM 2230 C C . ARG A 1 278 ? -2.653 -11.724 4.001 1.00 98.69 278 ARG A C 1
ATOM 2232 O O . ARG A 1 278 ? -3.464 -11.298 3.182 1.00 98.69 278 ARG A O 1
ATOM 2239 N N . SER A 1 279 ? 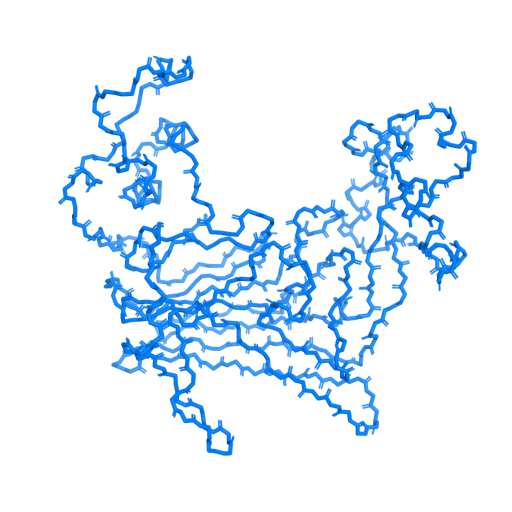-2.991 -12.248 5.168 1.00 98.44 279 SER A N 1
ATOM 2240 C CA . SER A 1 279 ? -4.354 -12.286 5.678 1.00 98.44 279 SER A CA 1
ATOM 2241 C C . SER A 1 279 ? -4.469 -11.424 6.922 1.00 98.44 279 SER A C 1
ATOM 2243 O O . SER A 1 279 ? -3.542 -11.358 7.728 1.00 98.44 279 SER A O 1
ATOM 2245 N N . LEU A 1 280 ? -5.619 -10.787 7.094 1.00 97.75 280 LEU A N 1
ATOM 2246 C CA . LEU A 1 280 ? -5.954 -10.057 8.305 1.00 97.75 280 LEU A CA 1
ATOM 2247 C C . LEU A 1 280 ? -7.334 -10.442 8.814 1.00 97.75 280 LEU A C 1
ATOM 2249 O O . LEU A 1 280 ? -8.225 -10.787 8.036 1.00 97.75 280 LEU A O 1
ATOM 2253 N N . ALA A 1 281 ? -7.513 -10.285 10.119 1.00 98.06 281 ALA A N 1
ATOM 2254 C CA . ALA A 1 281 ? -8.810 -10.247 10.768 1.00 98.06 281 ALA A CA 1
ATOM 2255 C C . ALA A 1 281 ? -8.844 -9.073 11.749 1.00 98.06 281 ALA A C 1
ATOM 2257 O O . ALA A 1 281 ? -8.003 -9.005 12.641 1.00 98.06 281 ALA A O 1
ATOM 2258 N N . MET A 1 282 ? -9.809 -8.165 11.613 1.00 98.12 282 MET A N 1
ATOM 2259 C CA . MET A 1 282 ? -10.149 -7.217 12.675 1.00 98.12 282 MET A CA 1
ATOM 2260 C C . MET A 1 282 ? -11.374 -7.748 13.409 1.00 98.12 282 MET A C 1
ATOM 2262 O O . MET A 1 282 ? -12.446 -7.867 12.814 1.00 98.12 282 MET A O 1
ATOM 2266 N N . VAL A 1 283 ? -11.214 -8.035 14.697 1.00 98.12 283 VAL A N 1
ATOM 2267 C CA . VAL A 1 283 ? -12.265 -8.565 15.566 1.00 98.12 283 VAL A CA 1
ATOM 2268 C C . VAL A 1 283 ? -12.825 -7.435 16.423 1.00 98.12 283 VAL A C 1
ATOM 2270 O O . VAL A 1 283 ? -12.084 -6.694 17.071 1.00 98.12 283 VAL A O 1
ATOM 2273 N N . ARG A 1 284 ? -14.149 -7.292 16.414 1.00 97.56 284 ARG A N 1
ATOM 2274 C CA . ARG A 1 284 ? -14.930 -6.354 17.226 1.00 97.56 284 ARG A CA 1
ATOM 2275 C C . ARG A 1 284 ? -15.393 -7.032 18.512 1.00 97.56 284 ARG A C 1
ATOM 2277 O O . ARG A 1 284 ? -15.455 -8.252 18.617 1.00 97.56 284 ARG A O 1
ATOM 2284 N N . GLY A 1 285 ? -15.761 -6.222 19.497 1.00 95.38 285 GLY A N 1
ATOM 2285 C CA . GLY A 1 285 ? -16.284 -6.691 20.776 1.00 95.38 285 GLY A CA 1
ATOM 2286 C C . GLY A 1 285 ? -15.746 -5.860 21.928 1.00 95.38 285 GLY A C 1
ATOM 2287 O O . GLY A 1 285 ? -15.266 -4.747 21.733 1.00 95.38 285 GLY A O 1
ATOM 2288 N N . LYS A 1 286 ? -15.806 -6.415 23.140 1.00 94.88 286 LYS A N 1
ATOM 2289 C CA . LYS A 1 286 ? -15.343 -5.731 24.357 1.00 94.88 286 LYS A CA 1
ATOM 2290 C C . LYS A 1 286 ? -13.837 -5.429 24.342 1.00 94.88 286 LYS A C 1
ATOM 2292 O O . LYS A 1 286 ? -13.404 -4.437 24.917 1.00 94.88 286 LYS A O 1
ATOM 2297 N N . HIS A 1 287 ? -13.058 -6.295 23.699 1.00 95.81 287 HIS A N 1
ATOM 2298 C CA . HIS A 1 287 ? -11.607 -6.184 23.573 1.00 95.81 287 HIS A CA 1
ATOM 2299 C C . HIS A 1 287 ? -11.245 -6.360 22.097 1.00 95.81 287 HIS A C 1
ATOM 2301 O O . HIS A 1 287 ? -10.896 -7.469 21.698 1.00 95.81 287 HIS A O 1
ATOM 2307 N N . PRO A 1 288 ? -11.434 -5.326 21.261 1.00 97.62 288 PRO A N 1
ATOM 2308 C CA . PRO A 1 288 ? -11.177 -5.445 19.835 1.00 97.62 288 PRO A CA 1
ATOM 2309 C C . PRO A 1 288 ? -9.677 -5.620 19.568 1.00 97.62 288 PRO A C 1
ATOM 2311 O O . PRO A 1 288 ? -8.845 -5.047 20.273 1.00 97.62 288 PRO A O 1
ATOM 2314 N N . PHE A 1 289 ? -9.327 -6.394 18.541 1.00 97.94 289 PHE A N 1
ATOM 2315 C CA . PHE A 1 289 ? -7.936 -6.646 18.151 1.00 97.94 289 PHE A CA 1
ATOM 2316 C C . PHE A 1 289 ? -7.804 -6.902 16.646 1.00 97.94 289 PHE A C 1
ATOM 2318 O O . PHE A 1 289 ? -8.793 -7.156 15.955 1.00 97.94 289 PHE A O 1
ATOM 2325 N N . VAL A 1 290 ? -6.569 -6.840 16.141 1.00 98.25 290 VAL A N 1
ATOM 2326 C CA . VAL A 1 290 ? -6.222 -7.222 14.767 1.00 98.25 290 VAL A CA 1
ATOM 2327 C C . VAL A 1 290 ? -5.263 -8.404 14.795 1.00 98.25 290 VAL A C 1
ATOM 2329 O O . VAL A 1 290 ? -4.302 -8.410 15.560 1.00 98.25 290 VAL A O 1
ATOM 2332 N N . VAL A 1 291 ? -5.510 -9.384 13.933 1.00 98.00 291 VAL A N 1
ATOM 2333 C CA . VAL A 1 291 ? -4.566 -10.451 13.591 1.00 98.00 291 VAL A CA 1
ATOM 2334 C C . VAL A 1 291 ? -4.064 -10.184 12.184 1.00 98.00 291 VAL A C 1
ATOM 2336 O O . VAL A 1 291 ? -4.873 -9.959 11.287 1.00 98.00 291 VAL A O 1
ATOM 2339 N N . ILE A 1 292 ? -2.748 -10.225 11.989 1.00 98.12 292 ILE A N 1
ATOM 2340 C CA . ILE A 1 292 ? -2.108 -10.193 10.672 1.00 98.12 292 ILE A CA 1
ATOM 2341 C C . ILE A 1 292 ? -1.266 -11.455 10.559 1.00 98.12 292 ILE A C 1
ATOM 2343 O O . ILE A 1 292 ? -0.439 -11.728 11.426 1.00 98.12 292 ILE A O 1
ATOM 2347 N N . ALA A 1 293 ? -1.506 -12.230 9.509 1.00 98.12 293 ALA A N 1
ATOM 2348 C CA . ALA A 1 293 ? -0.820 -13.480 9.240 1.00 98.12 293 ALA A CA 1
ATOM 2349 C C . ALA A 1 293 ? -0.222 -13.447 7.833 1.00 98.12 293 ALA A C 1
ATOM 2351 O O . ALA A 1 293 ? -0.914 -13.138 6.861 1.00 98.12 293 ALA A O 1
ATOM 2352 N N . ASP A 1 294 ? 1.056 -13.794 7.737 1.00 98.56 294 ASP A N 1
ATOM 2353 C CA . ASP A 1 294 ? 1.807 -13.841 6.489 1.00 98.56 294 ASP A CA 1
ATOM 2354 C C . ASP A 1 294 ? 2.134 -15.293 6.128 1.00 98.56 294 ASP A C 1
ATOM 2356 O O . ASP A 1 294 ? 2.780 -16.004 6.895 1.00 98.56 294 ASP A O 1
ATOM 2360 N N . ASP A 1 295 ? 1.702 -15.724 4.944 1.00 98.44 295 ASP A N 1
ATOM 2361 C CA . ASP A 1 295 ? 2.131 -16.967 4.307 1.00 98.44 295 ASP A CA 1
ATOM 2362 C C . ASP A 1 295 ? 3.021 -16.634 3.103 1.00 98.44 295 ASP A C 1
ATOM 2364 O O . ASP A 1 295 ? 2.575 -16.543 1.953 1.00 98.44 295 ASP A O 1
ATOM 2368 N N . ILE A 1 296 ? 4.301 -16.409 3.392 1.00 98.38 296 ILE A N 1
ATOM 2369 C CA . ILE A 1 296 ? 5.328 -16.051 2.417 1.00 98.38 296 ILE A CA 1
ATOM 2370 C C . ILE A 1 296 ? 6.416 -17.120 2.371 1.00 98.38 296 ILE A C 1
ATOM 2372 O O . ILE A 1 296 ? 6.826 -17.677 3.388 1.00 98.38 296 ILE A O 1
ATOM 2376 N N . ARG A 1 297 ? 6.890 -17.427 1.163 1.00 98.38 297 ARG A N 1
ATOM 2377 C CA . ARG A 1 297 ? 7.984 -18.374 0.957 1.00 98.38 297 ARG A CA 1
ATOM 2378 C C . ARG A 1 297 ? 8.813 -17.969 -0.244 1.00 98.38 297 ARG A C 1
ATOM 2380 O O . ARG A 1 297 ? 8.306 -18.009 -1.364 1.00 98.38 297 ARG A O 1
ATOM 2387 N N . LYS A 1 298 ? 10.092 -17.664 -0.033 1.00 98.12 298 LYS A N 1
ATOM 2388 C CA . LYS A 1 298 ? 11.027 -17.385 -1.126 1.00 98.12 298 LYS A CA 1
ATOM 2389 C C . LYS A 1 298 ? 11.387 -18.649 -1.896 1.00 98.12 298 LYS A C 1
ATOM 2391 O O . LYS A 1 298 ? 11.093 -18.743 -3.083 1.00 98.12 298 LYS A O 1
ATOM 2396 N N . ASP A 1 299 ? 11.938 -19.641 -1.207 1.00 97.81 299 ASP A N 1
ATOM 2397 C CA . ASP A 1 299 ? 12.370 -20.921 -1.770 1.00 97.81 299 ASP A CA 1
ATOM 2398 C C . ASP A 1 299 ? 12.373 -22.040 -0.703 1.00 97.81 299 ASP A C 1
ATOM 2400 O O . ASP A 1 299 ? 11.587 -21.992 0.249 1.00 97.81 299 ASP A O 1
ATOM 2404 N N . ASP A 1 300 ? 13.143 -23.113 -0.919 1.00 97.81 300 ASP A N 1
ATOM 2405 C CA . ASP A 1 300 ? 13.310 -24.218 0.039 1.00 97.81 300 ASP A CA 1
ATOM 2406 C C . ASP A 1 300 ? 14.438 -23.977 1.055 1.00 97.81 300 ASP A C 1
ATOM 2408 O O . ASP A 1 300 ? 14.577 -24.775 1.980 1.00 97.81 300 ASP A O 1
ATOM 2412 N N . ALA A 1 301 ? 15.245 -22.924 0.892 1.00 97.94 301 ALA A N 1
ATOM 2413 C CA . ALA A 1 301 ? 16.337 -22.633 1.811 1.00 97.94 301 ALA A CA 1
ATOM 2414 C C . ALA A 1 301 ? 15.825 -21.922 3.073 1.00 97.94 301 ALA A C 1
ATOM 2416 O O . ALA A 1 301 ? 14.741 -21.331 3.086 1.00 97.94 301 ALA A O 1
ATOM 2417 N N . GLU A 1 302 ? 16.629 -21.962 4.136 1.00 97.69 302 GLU A N 1
ATOM 2418 C CA . GLU A 1 302 ? 16.438 -21.071 5.277 1.00 97.69 302 GLU A CA 1
ATOM 2419 C C . GLU A 1 302 ? 16.653 -19.621 4.827 1.00 97.69 302 GLU A C 1
ATOM 2421 O O . GLU A 1 302 ? 17.582 -19.317 4.076 1.00 97.69 302 GLU A O 1
ATOM 2426 N N . ARG A 1 303 ? 15.747 -18.738 5.249 1.00 97.88 303 ARG A N 1
ATOM 2427 C CA . ARG A 1 303 ? 15.679 -17.336 4.830 1.00 97.88 303 ARG A CA 1
ATOM 2428 C C . ARG A 1 303 ? 15.313 -16.471 6.020 1.00 97.88 303 ARG A C 1
ATOM 2430 O O . ARG A 1 303 ? 14.549 -16.905 6.884 1.00 97.88 303 ARG A O 1
ATOM 2437 N N . LEU A 1 304 ? 15.807 -15.239 6.031 1.00 97.88 304 LEU A N 1
ATOM 2438 C CA . LEU A 1 304 ? 15.390 -14.249 7.012 1.00 97.88 304 LEU A CA 1
ATOM 2439 C C . LEU A 1 304 ? 14.082 -13.607 6.539 1.00 97.88 304 LEU A C 1
ATOM 2441 O O . LEU A 1 304 ? 14.054 -12.956 5.499 1.00 97.88 304 LEU A O 1
ATOM 2445 N N . TYR A 1 305 ? 13.011 -13.766 7.314 1.00 97.94 305 TYR A N 1
ATOM 2446 C CA . TYR A 1 305 ? 11.748 -13.060 7.101 1.00 97.94 305 TYR A CA 1
ATOM 2447 C C . TYR A 1 305 ? 11.565 -12.034 8.211 1.00 97.94 305 TYR A C 1
ATOM 2449 O O . TYR A 1 305 ? 11.473 -12.389 9.385 1.00 97.94 305 TYR A O 1
ATOM 2457 N N . GLU A 1 306 ? 11.506 -10.760 7.845 1.00 96.88 306 GLU A N 1
ATOM 2458 C CA . GLU A 1 306 ? 11.368 -9.672 8.806 1.00 96.88 306 GLU A CA 1
ATOM 2459 C C . GLU A 1 306 ? 9.946 -9.130 8.738 1.00 96.88 306 GLU A C 1
ATOM 2461 O O . GLU A 1 306 ? 9.527 -8.551 7.733 1.00 96.88 306 GLU A O 1
ATOM 2466 N N . TRP A 1 307 ? 9.201 -9.306 9.826 1.00 95.50 307 TRP A N 1
ATOM 2467 C CA . TRP A 1 307 ? 7.904 -8.670 9.995 1.00 95.50 307 TRP A CA 1
ATOM 2468 C C . TRP A 1 307 ? 8.098 -7.250 10.522 1.00 95.50 307 TRP A C 1
ATOM 2470 O O . TRP A 1 307 ? 8.727 -7.049 11.562 1.00 95.50 307 TRP A O 1
ATOM 2480 N N . ARG A 1 308 ? 7.583 -6.258 9.791 1.00 93.38 308 ARG A N 1
ATOM 2481 C CA . ARG A 1 308 ? 7.788 -4.839 10.097 1.00 93.38 308 ARG A CA 1
ATOM 2482 C C . ARG A 1 308 ? 6.457 -4.154 10.379 1.00 93.38 308 ARG A C 1
ATOM 2484 O O . ARG A 1 308 ? 5.479 -4.342 9.656 1.00 93.38 308 ARG A O 1
ATOM 2491 N N . MET A 1 309 ? 6.464 -3.306 11.401 1.00 93.75 309 MET A N 1
ATOM 2492 C CA . MET A 1 309 ? 5.391 -2.375 11.730 1.00 93.75 309 MET A CA 1
ATOM 2493 C C . MET A 1 309 ? 6.019 -1.014 11.995 1.00 93.75 309 MET A C 1
ATOM 2495 O O . MET A 1 309 ? 6.880 -0.874 12.863 1.00 93.75 309 MET A O 1
ATOM 2499 N N . ILE A 1 310 ? 5.606 -0.022 11.217 1.00 92.06 310 ILE A N 1
ATOM 2500 C CA . ILE A 1 310 ? 6.142 1.334 11.308 1.00 92.06 310 ILE A CA 1
ATOM 2501 C C . ILE A 1 310 ? 5.419 2.065 12.423 1.00 92.06 310 ILE A C 1
ATOM 2503 O O . ILE A 1 310 ? 4.190 2.148 12.402 1.00 92.06 310 ILE A O 1
ATOM 2507 N N . LEU A 1 311 ? 6.185 2.568 13.386 1.00 92.25 311 LEU A N 1
ATOM 2508 C CA . LEU A 1 311 ? 5.686 3.291 14.548 1.00 92.25 311 LEU A CA 1
ATOM 2509 C C . LEU A 1 311 ? 5.730 4.804 14.283 1.00 92.25 311 LEU A C 1
ATOM 2511 O O . LEU A 1 311 ? 6.685 5.278 13.662 1.00 92.25 311 LEU A O 1
ATOM 2515 N N . PRO A 1 312 ? 4.742 5.582 14.753 1.00 89.25 312 PRO A N 1
ATOM 2516 C CA . PRO A 1 312 ? 4.870 7.033 14.790 1.00 89.25 312 PRO A CA 1
ATOM 2517 C C . PRO A 1 312 ? 5.925 7.455 15.820 1.00 89.25 312 PRO A C 1
ATOM 2519 O O . PRO A 1 312 ? 6.261 6.696 16.730 1.00 89.25 312 PRO A O 1
ATOM 2522 N N . MET A 1 313 ? 6.420 8.688 15.702 1.00 88.38 313 MET A N 1
ATOM 2523 C CA . MET A 1 313 ? 7.515 9.194 16.540 1.00 88.38 313 MET A CA 1
ATOM 2524 C C . MET A 1 313 ? 7.182 9.210 18.036 1.00 88.38 313 MET A C 1
ATOM 2526 O O . MET A 1 313 ? 8.091 9.205 18.858 1.00 88.38 313 MET A O 1
ATOM 2530 N N . GLU A 1 314 ? 5.899 9.226 18.409 1.00 89.25 314 GLU A N 1
ATOM 2531 C CA . GLU A 1 314 ? 5.464 9.253 19.806 1.00 89.25 314 GLU A CA 1
ATOM 2532 C C . GLU A 1 314 ? 5.247 7.849 20.401 1.00 89.25 314 GLU A C 1
ATOM 2534 O O . GLU A 1 314 ? 4.827 7.739 21.558 1.00 89.25 314 GLU A O 1
ATOM 2539 N N . VAL A 1 315 ? 5.465 6.764 19.647 1.00 92.69 315 VAL A N 1
ATOM 2540 C CA . VAL A 1 315 ? 5.371 5.371 20.127 1.00 92.69 315 VAL A CA 1
ATOM 2541 C C . VAL A 1 315 ? 6.767 4.759 20.223 1.00 92.69 315 VAL A C 1
ATOM 2543 O O . VAL A 1 315 ? 7.553 4.848 19.287 1.00 92.69 315 VAL A O 1
ATOM 2546 N N . GLU A 1 316 ? 7.048 4.048 21.314 1.00 93.94 316 GLU A N 1
ATOM 2547 C CA . GLU A 1 316 ? 8.262 3.238 21.453 1.00 93.94 316 GLU A CA 1
ATOM 2548 C C . GLU A 1 316 ? 7.954 1.849 22.030 1.00 93.94 316 GLU A C 1
ATOM 2550 O O . GLU A 1 316 ? 6.897 1.618 22.628 1.00 93.94 316 GLU A O 1
ATOM 2555 N N . ALA A 1 317 ? 8.890 0.914 21.864 1.00 93.25 317 ALA A N 1
ATOM 2556 C CA . ALA A 1 317 ? 8.830 -0.373 22.544 1.00 93.25 317 ALA A CA 1
ATOM 2557 C C . ALA A 1 317 ? 9.273 -0.209 24.006 1.00 93.25 317 ALA A C 1
ATOM 2559 O O . ALA A 1 317 ? 10.436 0.067 24.287 1.00 93.25 317 ALA A O 1
ATOM 2560 N N . HIS A 1 318 ? 8.350 -0.416 24.946 1.00 94.62 318 HIS A N 1
ATOM 2561 C CA . HIS A 1 318 ? 8.641 -0.435 26.386 1.00 94.62 318 HIS A CA 1
ATOM 2562 C C . HIS A 1 318 ? 9.293 -1.749 26.816 1.00 94.62 318 HIS A C 1
ATOM 2564 O O . HIS A 1 318 ? 10.102 -1.772 27.742 1.00 94.62 318 HIS A O 1
ATOM 2570 N N . SER A 1 319 ? 8.949 -2.858 26.155 1.00 95.81 319 SER A N 1
ATOM 2571 C CA . SER A 1 319 ? 9.608 -4.146 26.378 1.00 95.81 319 SER A CA 1
ATOM 2572 C C . SER A 1 319 ? 9.513 -5.058 25.164 1.00 95.81 319 SER A C 1
ATOM 2574 O O . SER A 1 319 ? 8.487 -5.068 24.486 1.00 95.81 319 SER A O 1
ATOM 2576 N N . ILE A 1 320 ? 10.544 -5.877 24.962 1.00 94.75 320 ILE A N 1
ATOM 2577 C CA . ILE A 1 320 ? 10.580 -6.955 23.970 1.00 94.75 320 ILE A CA 1
ATOM 2578 C C . ILE A 1 320 ? 10.982 -8.233 24.709 1.00 94.75 320 ILE A C 1
ATOM 2580 O O . ILE A 1 320 ? 12.071 -8.302 25.283 1.00 94.75 320 ILE A O 1
ATOM 2584 N N . LYS A 1 321 ? 10.089 -9.225 24.749 1.00 95.62 321 LYS A N 1
ATOM 2585 C CA . LYS A 1 321 ? 10.302 -10.516 25.419 1.00 95.62 321 LYS A CA 1
ATOM 2586 C C . LYS A 1 321 ? 9.861 -11.647 24.496 1.00 95.62 321 LYS A C 1
ATOM 2588 O O . LYS A 1 321 ? 8.686 -11.989 24.440 1.00 95.62 321 LYS A O 1
ATOM 2593 N N . GLY A 1 322 ? 10.812 -12.244 23.779 1.00 91.38 322 GLY A N 1
ATOM 2594 C CA . GLY A 1 322 ? 10.494 -13.265 22.780 1.00 91.38 322 GLY A CA 1
ATOM 2595 C C . GLY A 1 322 ? 9.614 -12.685 21.669 1.00 91.38 322 GLY A C 1
ATOM 2596 O O . GLY A 1 322 ? 10.006 -11.712 21.032 1.00 91.38 322 GLY A O 1
ATOM 2597 N N . SER A 1 323 ? 8.433 -13.271 21.464 1.00 89.50 323 SER A N 1
ATOM 2598 C CA . SER A 1 323 ? 7.418 -12.807 20.507 1.00 89.50 323 SER A CA 1
ATOM 2599 C C . SER A 1 323 ? 6.584 -11.622 20.998 1.00 89.50 323 SER A C 1
ATOM 2601 O O . SER A 1 323 ? 5.805 -11.069 20.225 1.00 89.50 323 SER A O 1
ATOM 2603 N N . ASP A 1 324 ? 6.723 -11.240 22.268 1.00 94.62 324 ASP A N 1
ATOM 2604 C CA . ASP A 1 324 ? 5.848 -10.254 22.887 1.00 94.62 324 ASP A CA 1
ATOM 2605 C C . ASP A 1 324 ? 6.522 -8.883 22.891 1.00 94.62 324 ASP A C 1
ATOM 2607 O O . ASP A 1 324 ? 7.576 -8.677 23.506 1.00 94.62 324 ASP A O 1
ATOM 2611 N N . ILE A 1 325 ? 5.888 -7.928 22.213 1.00 94.69 325 ILE A N 1
ATOM 2612 C CA . ILE A 1 325 ? 6.316 -6.532 22.159 1.00 94.69 325 ILE A CA 1
ATOM 2613 C C . ILE A 1 325 ? 5.247 -5.682 22.837 1.00 94.69 325 ILE A C 1
ATOM 2615 O O . ILE A 1 325 ? 4.099 -5.638 22.400 1.00 94.69 325 ILE A O 1
ATOM 2619 N N . LEU A 1 326 ? 5.637 -4.982 23.901 1.00 95.56 326 LEU A N 1
ATOM 2620 C CA . LEU A 1 326 ? 4.790 -3.985 24.544 1.00 95.56 326 LEU A CA 1
ATOM 2621 C C . LEU A 1 326 ? 5.146 -2.610 23.991 1.00 95.56 326 LEU A C 1
ATOM 2623 O O . LEU A 1 326 ? 6.258 -2.125 24.203 1.00 95.56 326 LEU A O 1
ATOM 2627 N N . LEU A 1 327 ? 4.190 -1.988 23.308 1.00 95.00 327 LEU A N 1
ATOM 2628 C CA . LEU A 1 327 ? 4.302 -0.618 22.825 1.00 95.00 327 LEU A CA 1
ATOM 2629 C C . LEU A 1 327 ? 3.694 0.353 23.836 1.00 95.00 327 LEU A C 1
ATOM 2631 O O . LEU A 1 327 ? 2.684 0.057 24.474 1.00 95.00 327 LEU A O 1
ATOM 2635 N N . GLY A 1 328 ? 4.278 1.539 23.935 1.00 94.12 328 GLY A N 1
ATOM 2636 C CA . GLY A 1 328 ? 3.769 2.609 24.778 1.00 94.12 328 GLY A CA 1
ATOM 2637 C C . GLY A 1 328 ? 4.129 3.986 24.233 1.00 94.12 328 GLY A C 1
ATOM 2638 O O . GLY A 1 328 ? 4.772 4.099 23.188 1.00 94.12 328 GLY A O 1
ATOM 2639 N N . PRO A 1 329 ? 3.657 5.061 24.878 1.00 91.94 329 PRO A N 1
ATOM 2640 C CA . PRO A 1 329 ? 4.097 6.403 24.539 1.00 91.94 329 PRO A CA 1
ATOM 2641 C C . PRO A 1 329 ? 5.576 6.576 24.886 1.00 91.94 329 PRO A C 1
ATOM 2643 O O . PRO A 1 329 ? 6.054 6.016 25.876 1.00 91.94 329 PRO A O 1
ATOM 2646 N N . VAL A 1 330 ? 6.270 7.393 24.100 1.00 86.62 330 VAL A N 1
ATOM 2647 C CA . VAL A 1 330 ? 7.628 7.835 24.418 1.00 86.62 330 VAL A CA 1
ATOM 2648 C C . VAL A 1 330 ? 7.631 8.531 25.782 1.00 86.62 330 VAL A C 1
ATOM 2650 O O . VAL A 1 330 ? 6.853 9.458 26.025 1.00 86.62 330 VAL A O 1
ATOM 2653 N N . GLY A 1 331 ? 8.482 8.069 26.701 1.00 74.31 331 GLY A N 1
ATOM 2654 C CA . GLY A 1 331 ? 8.578 8.655 28.039 1.00 74.31 331 GLY A CA 1
ATOM 2655 C C . GLY A 1 331 ? 9.015 10.137 28.027 1.00 74.31 331 GLY A C 1
ATOM 2656 O O . GLY A 1 331 ? 9.669 10.595 27.088 1.00 74.31 331 GLY A O 1
ATOM 2657 N N . PRO A 1 332 ? 8.766 10.907 29.107 1.00 61.97 332 PRO A N 1
ATOM 2658 C CA . PRO A 1 332 ? 9.077 12.345 29.178 1.00 61.97 332 PRO A CA 1
ATOM 2659 C C . PRO A 1 332 ? 10.566 12.706 29.005 1.00 61.97 332 PRO A C 1
ATOM 2661 O O . PRO A 1 332 ? 10.901 13.881 28.883 1.00 61.97 332 PRO A O 1
ATOM 2664 N N . LYS A 1 333 ? 11.476 11.724 28.975 1.00 53.34 333 LYS A N 1
ATOM 2665 C CA . LYS A 1 333 ? 12.915 11.935 28.748 1.00 53.34 333 LYS A CA 1
ATOM 2666 C C . LYS A 1 333 ? 13.293 12.150 27.277 1.00 53.34 333 LYS A C 1
ATOM 2668 O O . LYS A 1 333 ? 14.410 12.587 27.018 1.00 53.34 333 LYS A O 1
ATOM 2673 N N . HIS A 1 334 ? 12.383 11.881 26.342 1.00 47.56 334 HIS A N 1
ATOM 2674 C CA . HIS A 1 334 ? 12.633 11.966 24.898 1.00 47.56 334 HIS A CA 1
ATOM 2675 C C . HIS A 1 334 ? 11.683 12.919 24.165 1.00 47.56 334 HIS A C 1
ATOM 2677 O O . HIS A 1 334 ? 11.730 12.995 22.940 1.00 47.56 334 HIS A O 1
ATOM 2683 N N . ALA A 1 335 ? 10.878 13.702 24.893 1.00 44.97 335 ALA A N 1
ATOM 2684 C CA . ALA A 1 335 ? 10.203 14.858 24.320 1.00 44.97 335 ALA A CA 1
ATOM 2685 C C . ALA A 1 335 ? 11.273 15.883 23.917 1.00 44.97 335 ALA A C 1
ATOM 2687 O O . ALA A 1 335 ? 11.704 16.718 24.716 1.00 44.97 335 ALA A O 1
ATOM 2688 N N . THR A 1 336 ? 11.762 15.777 22.682 1.00 43.69 336 THR A N 1
ATOM 2689 C CA . THR A 1 336 ? 12.538 16.831 22.043 1.00 43.69 336 THR A CA 1
ATOM 2690 C C . THR A 1 336 ? 11.753 18.120 22.205 1.00 43.69 336 THR A C 1
ATOM 2692 O O . THR A 1 336 ? 10.594 18.199 21.795 1.00 43.69 336 THR A O 1
ATOM 2695 N N . LYS A 1 337 ? 12.371 19.108 22.856 1.00 39.75 337 LYS A N 1
ATOM 2696 C CA . LYS A 1 337 ? 11.854 20.472 22.926 1.00 39.75 337 LYS A CA 1
ATOM 2697 C C . LYS A 1 337 ? 11.587 20.924 21.490 1.00 39.75 337 LYS A C 1
ATOM 2699 O O . LYS A 1 337 ? 12.540 21.164 20.754 1.00 39.75 337 LYS A O 1
ATOM 2704 N N . GLY A 1 338 ? 10.317 20.960 21.095 1.00 41.16 338 GLY A N 1
ATOM 2705 C CA . GLY A 1 338 ? 9.902 21.551 19.830 1.00 41.16 338 GLY A CA 1
ATOM 2706 C C . GLY A 1 338 ? 10.304 23.020 19.838 1.00 41.16 338 GLY A C 1
ATOM 2707 O O . GLY A 1 338 ? 9.930 23.746 20.764 1.00 41.16 338 GLY A O 1
ATOM 2708 N N . GLY A 1 339 ? 11.142 23.392 18.874 1.00 32.47 339 GLY A N 1
ATOM 2709 C CA . GLY A 1 339 ? 11.455 24.775 18.523 1.00 32.47 339 GLY A CA 1
ATOM 2710 C C . GLY A 1 339 ? 10.516 25.296 17.451 1.00 32.47 339 GLY A C 1
ATOM 2711 O O . GLY A 1 339 ? 9.877 24.454 16.777 1.00 32.47 339 GLY A O 1
#

Radius of gyration: 22.33 Å; chains: 1; bounding box: 51×62×62 Å

pLDDT: mean 85.69, std 14.03, range [32.47, 98.75]

Foldseek 3Di:
DQQAALLALWGADAFQCGTQADAPLVLLVVCQVCVPDVSSLLSLLRHPNNLPPDVDDVPPDPSCVVRPGDRHPNNPPPDRDWQDPPDDQWDADPLQAKIWHWQDRHSQIKIKIFGQGQNDLDQDRHALAGGFMWIGGHNDTFFGAANSHRACVRTQDKDWQNHGFAPVFDGKAWPDWDDDPFWIKTKIWCQNRQFKHKDFCLLVDDPVRCVVPVVSPVSVVVSVVVCVVPPPVQKDFDPDPSNCVQQVVCVVDQSAPDVNGGHGMIMGTHRGWPTWMWMKIFGHDPDTDMDIDIDTGRDPDDIDMDRDGNGDPQKDFPDDDPPDTDIDGDDPVPPDPDD